Protein AF-A0A847AUN5-F1 (afdb_monomer_lite)

Structure (mmCIF, N/CA/C/O backbone):
data_AF-A0A847AUN5-F1
#
_entry.id   AF-A0A847AUN5-F1
#
loop_
_atom_site.group_PDB
_atom_site.id
_atom_site.type_symbol
_atom_site.label_atom_id
_atom_site.label_alt_id
_atom_site.label_comp_id
_atom_site.label_asym_id
_atom_site.label_entity_id
_atom_site.label_seq_id
_atom_site.pdbx_PDB_ins_code
_atom_site.Cartn_x
_atom_site.Cartn_y
_atom_site.Cartn_z
_atom_site.occupancy
_atom_site.B_iso_or_equiv
_atom_site.auth_seq_id
_atom_site.auth_comp_id
_atom_site.auth_asym_id
_atom_site.auth_atom_id
_atom_site.pdbx_PDB_model_num
ATOM 1 N N . MET A 1 1 ? -5.078 -1.880 13.234 1.00 81.75 1 MET A N 1
ATOM 2 C CA . MET A 1 1 ? -4.996 -0.751 12.286 1.00 81.75 1 MET A CA 1
ATOM 3 C C . MET A 1 1 ? -3.567 -0.586 11.797 1.00 81.75 1 MET A C 1
ATOM 5 O O . MET A 1 1 ? -2.657 -0.576 12.620 1.00 81.75 1 MET A O 1
ATOM 9 N N . LEU A 1 2 ? -3.379 -0.483 10.482 1.00 87.06 2 LEU A N 1
ATOM 10 C CA . LEU A 1 2 ? -2.100 -0.130 9.867 1.00 87.06 2 LEU A CA 1
ATOM 11 C C . LEU A 1 2 ? -2.023 1.395 9.727 1.00 87.06 2 LEU A C 1
ATOM 13 O O . LEU A 1 2 ? -2.976 2.026 9.284 1.00 87.06 2 LEU A O 1
ATOM 17 N N . LEU A 1 3 ? -0.901 1.987 10.142 1.00 91.81 3 LEU A N 1
ATOM 18 C CA . LEU A 1 3 ? -0.677 3.435 10.010 1.00 91.81 3 LEU A CA 1
ATOM 19 C C . LEU A 1 3 ? -0.089 3.785 8.645 1.00 91.81 3 LEU A C 1
ATOM 21 O O . LEU A 1 3 ? -0.390 4.827 8.077 1.00 91.81 3 LEU A O 1
ATOM 25 N N . PHE A 1 4 ? 0.770 2.912 8.131 1.00 95.00 4 PHE A N 1
ATOM 26 C CA . PHE A 1 4 ? 1.348 3.015 6.804 1.00 95.00 4 PHE A CA 1
ATOM 27 C C . PHE A 1 4 ? 1.743 1.621 6.308 1.00 95.00 4 PHE A C 1
ATOM 29 O O . PHE A 1 4 ? 1.941 0.703 7.110 1.00 95.00 4 PHE A O 1
ATOM 36 N N . ARG A 1 5 ? 1.910 1.480 4.996 1.00 94.00 5 ARG A N 1
ATOM 37 C CA . ARG A 1 5 ? 2.497 0.304 4.344 1.00 94.00 5 ARG A CA 1
ATOM 38 C C . ARG A 1 5 ? 3.406 0.716 3.194 1.00 94.00 5 ARG A C 1
ATOM 40 O O . ARG A 1 5 ? 3.410 1.875 2.780 1.00 94.00 5 ARG A O 1
ATOM 47 N N . MET A 1 6 ? 4.161 -0.237 2.658 1.00 94.94 6 MET A N 1
ATOM 48 C CA . MET A 1 6 ? 4.833 -0.013 1.380 1.00 94.94 6 MET A CA 1
ATOM 49 C C . MET A 1 6 ? 3.805 0.011 0.241 1.00 94.94 6 MET A C 1
ATOM 51 O O . MET A 1 6 ? 2.761 -0.641 0.290 1.00 94.94 6 MET A O 1
ATOM 55 N N . GLY A 1 7 ? 4.097 0.795 -0.786 1.00 93.62 7 GLY A N 1
ATOM 56 C CA . GLY A 1 7 ? 3.430 0.731 -2.077 1.00 93.62 7 GLY A CA 1
ATOM 57 C C . GLY A 1 7 ? 4.204 -0.127 -3.076 1.00 93.62 7 GLY A C 1
ATOM 58 O O . GLY A 1 7 ? 5.156 -0.815 -2.683 1.00 93.62 7 GLY A O 1
ATOM 59 N N . PRO A 1 8 ? 3.814 -0.068 -4.360 1.00 94.06 8 PRO A N 1
ATOM 60 C CA . PRO A 1 8 ? 4.526 -0.771 -5.411 1.00 94.06 8 PRO A CA 1
ATOM 61 C C . PRO A 1 8 ? 5.980 -0.332 -5.534 1.00 94.06 8 PRO A C 1
ATOM 63 O O . PRO A 1 8 ? 6.382 0.762 -5.125 1.00 94.06 8 PRO A O 1
ATOM 66 N N . ARG A 1 9 ? 6.773 -1.207 -6.147 1.00 95.38 9 ARG A N 1
ATOM 67 C CA . ARG A 1 9 ? 8.111 -0.866 -6.634 1.00 95.38 9 ARG A CA 1
ATOM 68 C C . ARG A 1 9 ? 8.040 -0.400 -8.081 1.00 95.38 9 ARG A C 1
ATOM 70 O O . ARG A 1 9 ? 7.186 -0.852 -8.837 1.00 95.38 9 ARG A O 1
ATOM 77 N N . TYR A 1 10 ? 8.974 0.459 -8.462 1.00 97.06 10 TYR A N 1
ATOM 78 C CA . TYR A 1 10 ? 9.095 0.965 -9.823 1.00 97.06 10 TYR A CA 1
ATOM 79 C C . TYR A 1 10 ? 10.413 0.481 -10.424 1.00 97.06 10 TYR A C 1
ATOM 81 O O . TYR A 1 10 ? 11.480 0.716 -9.851 1.00 97.06 10 TYR A O 1
ATOM 89 N N . LEU A 1 11 ? 10.337 -0.208 -11.562 1.00 97.38 11 LEU A N 1
ATOM 90 C CA . LEU A 1 11 ? 11.497 -0.624 -12.349 1.00 97.38 11 LEU A CA 1
ATOM 91 C C . LEU A 1 11 ? 11.410 -0.018 -13.744 1.00 97.38 11 LEU A C 1
ATOM 93 O O . LEU A 1 11 ? 10.401 -0.180 -14.421 1.00 97.38 11 LEU A O 1
ATOM 97 N N . PHE A 1 12 ? 12.479 0.631 -14.187 1.00 97.06 12 PHE A N 1
ATOM 98 C CA . PHE A 1 12 ? 12.577 1.268 -15.493 1.00 97.06 12 PHE A CA 1
ATOM 99 C C . PHE A 1 12 ? 13.536 0.472 -16.371 1.00 97.06 12 PHE A C 1
ATOM 101 O O . PHE A 1 12 ? 14.746 0.482 -16.161 1.00 97.06 12 PHE A O 1
ATOM 108 N N . PHE A 1 13 ? 12.978 -0.235 -17.343 1.00 96.75 13 PHE A N 1
ATOM 109 C CA . PHE A 1 13 ? 13.678 -1.070 -18.304 1.00 96.75 13 PHE A CA 1
ATOM 110 C C . PHE A 1 13 ? 14.054 -0.234 -19.521 1.00 96.75 13 PHE A C 1
ATOM 112 O O . PHE A 1 13 ? 13.184 0.222 -20.261 1.00 96.75 13 PHE A O 1
ATOM 119 N N . ARG A 1 14 ? 15.355 -0.051 -19.739 1.00 95.62 14 ARG A N 1
ATOM 120 C CA . ARG A 1 14 ? 15.908 0.638 -20.906 1.00 95.62 14 ARG A CA 1
ATOM 121 C C . ARG A 1 14 ? 16.304 -0.407 -21.934 1.00 95.62 14 ARG A C 1
ATOM 123 O O . ARG A 1 14 ? 17.199 -1.217 -21.678 1.00 95.62 14 ARG A O 1
ATOM 130 N N . THR A 1 15 ? 15.627 -0.407 -23.074 1.00 95.31 15 THR A N 1
ATOM 131 C CA . THR A 1 15 ? 15.822 -1.422 -24.113 1.00 95.31 15 THR A CA 1
ATOM 132 C C . THR A 1 15 ? 15.530 -0.869 -25.505 1.00 95.31 15 THR A C 1
ATOM 134 O O . THR A 1 15 ? 14.667 -0.011 -25.685 1.00 95.31 15 THR A O 1
ATOM 137 N N . GLU A 1 16 ? 16.235 -1.384 -26.509 1.00 94.69 16 GLU A N 1
ATOM 138 C CA . GLU A 1 16 ? 15.863 -1.214 -27.919 1.00 94.69 16 GLU A CA 1
ATOM 139 C C . GLU A 1 16 ? 14.755 -2.203 -28.343 1.00 94.69 16 GLU A C 1
ATOM 141 O O . GLU A 1 16 ? 13.985 -1.923 -29.261 1.00 94.69 16 GLU A O 1
ATOM 146 N N . ASN A 1 17 ? 14.606 -3.318 -27.620 1.00 95.06 17 ASN A N 1
ATOM 147 C CA . ASN A 1 17 ? 13.695 -4.429 -27.909 1.00 95.06 17 ASN A CA 1
ATOM 148 C C . ASN A 1 17 ? 12.453 -4.386 -27.000 1.00 95.06 17 ASN A C 1
ATOM 150 O O . ASN A 1 17 ? 12.207 -5.277 -26.181 1.00 95.06 17 ASN A O 1
ATOM 154 N N . ILE A 1 18 ? 11.660 -3.322 -27.139 1.00 94.69 18 ILE A N 1
ATOM 155 C CA . ILE A 1 18 ? 10.512 -3.019 -26.262 1.00 94.69 18 ILE A CA 1
ATOM 156 C C . ILE A 1 18 ? 9.471 -4.143 -26.260 1.00 94.69 18 ILE A C 1
ATOM 158 O O . ILE A 1 18 ? 9.013 -4.561 -25.197 1.00 94.69 18 ILE A O 1
ATOM 162 N N . ASP A 1 19 ? 9.108 -4.652 -27.438 1.00 95.06 19 ASP A N 1
ATOM 163 C CA . ASP A 1 19 ? 8.091 -5.699 -27.563 1.00 95.06 19 ASP A CA 1
ATOM 164 C C . ASP A 1 19 ? 8.564 -7.042 -27.009 1.00 95.06 19 ASP A C 1
ATOM 166 O O . ASP A 1 19 ? 7.794 -7.734 -26.345 1.00 95.06 19 ASP A O 1
ATOM 170 N N . GLU A 1 20 ? 9.833 -7.390 -27.225 1.00 94.88 20 GLU A N 1
ATOM 171 C CA . GLU A 1 20 ? 10.422 -8.622 -26.698 1.00 94.88 20 GLU A CA 1
ATOM 172 C C . GLU A 1 20 ? 10.501 -8.586 -25.169 1.00 94.88 20 GLU A C 1
ATOM 174 O O . GLU A 1 20 ? 10.097 -9.542 -24.506 1.00 94.88 20 GLU A O 1
ATOM 179 N N . THR A 1 21 ? 10.927 -7.449 -24.612 1.00 95.75 21 THR A N 1
ATOM 180 C CA . THR A 1 21 ? 10.962 -7.227 -23.162 1.00 95.75 21 THR A CA 1
ATOM 181 C C . THR A 1 21 ? 9.558 -7.308 -22.563 1.00 95.75 21 THR A C 1
ATOM 183 O O . THR A 1 21 ? 9.356 -8.020 -21.581 1.00 95.75 21 THR A O 1
ATOM 186 N N . SER A 1 22 ? 8.566 -6.644 -23.168 1.00 96.19 22 SER A N 1
ATOM 187 C CA . SER A 1 22 ? 7.167 -6.700 -22.710 1.00 96.19 22 SER A CA 1
ATOM 188 C C . SER A 1 22 ? 6.639 -8.131 -22.721 1.00 96.19 22 SER A C 1
ATOM 190 O O . SER A 1 22 ? 6.124 -8.612 -21.716 1.00 96.19 22 SER A O 1
ATOM 192 N N . ASN A 1 23 ? 6.856 -8.850 -23.825 1.00 96.06 23 ASN A N 1
ATOM 193 C CA . ASN A 1 23 ? 6.415 -10.231 -23.977 1.00 96.06 23 ASN A CA 1
ATOM 194 C C . ASN A 1 23 ? 7.093 -11.172 -22.968 1.00 96.06 23 ASN A C 1
ATOM 196 O O . ASN A 1 23 ? 6.456 -12.094 -22.462 1.00 96.06 23 ASN A O 1
ATOM 200 N N . PHE A 1 24 ? 8.367 -10.945 -22.632 1.00 96.25 24 PHE A N 1
ATOM 201 C CA . PHE A 1 24 ? 9.033 -11.684 -21.560 1.00 96.25 24 PHE A CA 1
ATOM 202 C C . PHE A 1 24 ? 8.343 -11.447 -20.209 1.00 96.25 24 PHE A C 1
ATOM 204 O O . PHE A 1 24 ? 8.002 -12.415 -19.528 1.00 96.25 24 PHE A O 1
ATOM 211 N N . LEU A 1 25 ? 8.102 -10.186 -19.837 1.00 96.94 25 LEU A N 1
ATOM 212 C CA . LEU A 1 25 ? 7.445 -9.843 -18.572 1.00 96.94 25 LEU A CA 1
ATOM 213 C C . LEU A 1 25 ? 6.021 -10.424 -18.494 1.00 96.94 25 LEU A C 1
ATOM 215 O O . LEU A 1 25 ? 5.638 -10.983 -17.470 1.00 96.94 25 LEU A O 1
ATOM 219 N N . GLU A 1 26 ? 5.260 -10.372 -19.584 1.00 96.88 26 GLU A N 1
ATOM 220 C CA . GLU A 1 26 ? 3.896 -10.907 -19.656 1.00 96.88 26 GLU A CA 1
ATOM 221 C C . GLU A 1 26 ? 3.875 -12.443 -19.595 1.00 96.88 26 GLU A C 1
ATOM 223 O O . GLU A 1 26 ? 3.242 -13.036 -18.723 1.00 96.88 26 GLU A O 1
ATOM 228 N N . VAL A 1 27 ? 4.608 -13.119 -20.486 1.00 95.94 27 VAL A N 1
ATOM 229 C CA . VAL A 1 27 ? 4.500 -14.578 -20.659 1.00 95.94 27 VAL A CA 1
ATOM 230 C C . VAL A 1 27 ? 5.278 -15.354 -19.599 1.00 95.94 27 VAL A C 1
ATOM 232 O O . VAL A 1 27 ? 4.833 -16.419 -19.169 1.00 95.94 27 VAL A O 1
ATOM 235 N N . LYS A 1 28 ? 6.459 -14.874 -19.189 1.00 94.75 28 LYS A N 1
ATOM 236 C CA . LYS A 1 28 ? 7.314 -15.597 -18.230 1.00 94.75 28 LYS A CA 1
ATOM 237 C C . LYS A 1 28 ? 7.030 -15.231 -16.786 1.00 94.75 28 LYS A C 1
ATOM 239 O O . LYS A 1 28 ? 7.185 -16.098 -15.931 1.00 94.75 28 LYS A O 1
ATOM 244 N N . LEU A 1 29 ? 6.642 -13.984 -16.523 1.00 95.31 29 LEU A N 1
ATOM 245 C CA . LEU A 1 29 ? 6.408 -13.487 -15.164 1.00 95.31 29 LEU A CA 1
ATOM 246 C C . LEU A 1 29 ? 4.924 -13.241 -14.865 1.00 95.31 29 LEU A C 1
ATOM 248 O O . LEU A 1 29 ? 4.600 -12.774 -13.780 1.00 95.31 29 LEU A O 1
ATOM 252 N N . GLY A 1 30 ? 4.021 -13.567 -15.798 1.00 96.12 30 GLY A N 1
ATOM 253 C CA . GLY A 1 30 ? 2.581 -13.391 -15.604 1.00 96.12 30 GLY A CA 1
ATOM 254 C C . GLY A 1 30 ? 2.168 -11.923 -15.489 1.00 96.12 30 GLY A C 1
ATOM 255 O O . GLY A 1 30 ? 1.210 -11.619 -14.781 1.00 96.12 30 GLY A O 1
ATOM 256 N N . GLY A 1 31 ? 2.922 -11.020 -16.120 1.00 97.38 31 GLY A N 1
ATOM 257 C CA . GLY A 1 31 ? 2.635 -9.593 -16.120 1.00 97.38 31 GLY A CA 1
ATOM 258 C C . GLY A 1 31 ? 1.396 -9.223 -16.940 1.00 97.38 31 GLY A C 1
ATOM 259 O O . GLY A 1 31 ? 1.028 -9.909 -17.892 1.00 97.38 31 GLY A O 1
ATOM 260 N N . GLU A 1 32 ? 0.778 -8.102 -16.583 1.00 97.88 32 GLU A N 1
ATOM 261 C CA . GLU A 1 32 ? -0.366 -7.500 -17.274 1.00 97.88 32 GLU A CA 1
ATOM 262 C C . GLU A 1 32 ? 0.057 -6.149 -17.865 1.00 97.88 32 GLU A C 1
ATOM 264 O O . GLU A 1 32 ? 0.466 -5.252 -17.123 1.00 97.88 32 GLU A O 1
ATOM 269 N N . THR A 1 33 ? -0.024 -5.981 -19.190 1.00 97.88 33 THR A N 1
ATOM 270 C CA . THR A 1 33 ? 0.162 -4.665 -19.824 1.00 97.88 33 THR A CA 1
ATOM 271 C C . THR A 1 33 ? -0.980 -3.745 -19.414 1.00 97.88 33 THR A C 1
ATOM 273 O O . THR A 1 33 ? -2.147 -4.091 -19.596 1.00 97.88 33 THR A O 1
ATOM 276 N N . ILE A 1 34 ? -0.660 -2.568 -18.885 1.00 97.25 34 ILE A N 1
ATOM 277 C CA . ILE A 1 34 ? -1.656 -1.705 -18.249 1.00 97.25 34 ILE A CA 1
ATOM 278 C C . ILE A 1 34 ? -1.286 -0.226 -18.379 1.00 97.25 34 ILE A C 1
ATOM 280 O O . ILE A 1 34 ? -0.125 0.111 -18.607 1.00 97.25 34 ILE A O 1
ATOM 284 N N . ASP A 1 35 ? -2.266 0.668 -18.236 1.00 96.06 35 ASP A N 1
ATOM 285 C CA . ASP A 1 35 ? -1.992 2.095 -18.046 1.00 96.06 35 ASP A CA 1
ATOM 286 C C . ASP A 1 35 ? -1.386 2.360 -16.659 1.00 96.06 35 ASP A C 1
ATOM 288 O O . ASP A 1 35 ? -1.626 1.617 -15.706 1.00 96.06 35 ASP A O 1
ATOM 292 N N . PHE A 1 36 ? -0.625 3.448 -16.521 1.00 94.50 36 PHE A N 1
ATOM 293 C CA . PHE A 1 36 ? -0.019 3.814 -15.245 1.00 94.50 36 PHE A CA 1
ATOM 294 C C . PHE A 1 36 ? -1.046 3.955 -14.115 1.00 94.50 36 PHE A C 1
ATOM 296 O O . PHE A 1 36 ? -0.835 3.396 -13.039 1.00 94.50 36 PHE A O 1
ATOM 303 N N . MET A 1 37 ? -2.147 4.682 -14.336 1.00 92.69 37 MET A N 1
ATOM 304 C CA . MET A 1 37 ? -3.112 4.973 -13.272 1.00 92.69 37 MET A CA 1
ATOM 305 C C . MET A 1 37 ? -3.875 3.717 -12.853 1.00 92.69 37 MET A C 1
ATOM 307 O O . MET A 1 37 ? -4.042 3.464 -11.660 1.00 92.69 37 MET A O 1
ATOM 311 N N . GLU A 1 38 ? -4.276 2.895 -13.823 1.00 93.44 38 GLU A N 1
ATOM 312 C CA . GLU A 1 38 ? -4.946 1.620 -13.557 1.00 93.44 38 GLU A CA 1
ATOM 313 C C . GLU A 1 38 ? -3.998 0.620 -12.868 1.00 93.44 38 GLU A C 1
ATOM 315 O O . GLU A 1 38 ? -4.376 -0.054 -11.908 1.00 93.44 38 GLU A O 1
ATOM 320 N N . GLY A 1 39 ? -2.736 0.565 -13.304 1.00 93.81 39 GLY A N 1
ATOM 321 C CA . GLY A 1 39 ? -1.703 -0.268 -12.699 1.00 93.81 39 GLY A CA 1
ATOM 322 C C . GLY A 1 39 ? -1.382 0.147 -11.267 1.00 93.81 39 GLY A C 1
ATOM 323 O O . GLY A 1 39 ? -1.278 -0.710 -10.393 1.00 93.81 39 GLY A O 1
ATOM 324 N N . PHE A 1 40 ? -1.275 1.451 -11.006 1.00 92.75 40 PHE A N 1
ATOM 325 C CA . PHE A 1 40 ? -1.054 2.001 -9.669 1.00 92.75 40 PHE A CA 1
ATOM 326 C C . PHE A 1 40 ? -2.198 1.654 -8.707 1.00 92.75 40 PHE A C 1
ATOM 328 O O . PHE A 1 40 ? -1.943 1.274 -7.566 1.00 92.75 40 PHE A O 1
ATOM 335 N N . GLU A 1 41 ? -3.443 1.716 -9.178 1.00 92.06 41 GLU A N 1
ATOM 336 C CA . GLU A 1 41 ? -4.628 1.366 -8.394 1.00 92.06 41 GLU A CA 1
ATOM 337 C C . GLU A 1 41 ? -4.692 -0.129 -8.049 1.00 92.06 41 GLU A C 1
ATOM 339 O O . GLU A 1 41 ? -4.974 -0.496 -6.906 1.00 92.06 41 GLU A O 1
ATOM 344 N N . LYS A 1 42 ? -4.373 -1.013 -9.002 1.00 92.00 42 LYS A N 1
ATOM 345 C CA . LYS A 1 42 ? -4.324 -2.467 -8.759 1.00 92.00 42 LYS A CA 1
ATOM 346 C C . LYS A 1 42 ? -3.137 -2.888 -7.887 1.00 92.00 42 LYS A C 1
ATOM 348 O O . LYS A 1 42 ? -3.193 -3.934 -7.237 1.00 92.00 42 LYS A O 1
ATOM 353 N N . ALA A 1 43 ? -2.054 -2.115 -7.887 1.00 92.56 43 ALA A N 1
ATOM 354 C CA . ALA A 1 43 ? -0.802 -2.523 -7.279 1.00 92.56 43 ALA A CA 1
ATOM 355 C C . ALA A 1 43 ? -0.828 -2.541 -5.740 1.00 92.56 43 ALA A C 1
ATOM 357 O O . ALA A 1 43 ? -1.415 -1.701 -5.052 1.00 92.56 43 ALA A O 1
ATOM 358 N N . SER A 1 44 ? -0.105 -3.507 -5.179 1.00 91.19 44 SER A N 1
ATOM 359 C CA . SER A 1 44 ? 0.072 -3.684 -3.738 1.00 91.19 44 SER A CA 1
ATOM 360 C C . SER A 1 44 ? 1.538 -3.508 -3.327 1.00 91.19 44 SER A C 1
ATOM 362 O O . SER A 1 44 ? 2.403 -3.205 -4.146 1.00 91.19 44 SER A O 1
ATOM 364 N N . GLU A 1 45 ? 1.842 -3.726 -2.047 1.00 91.19 45 GLU A N 1
ATOM 365 C CA . GLU A 1 45 ? 3.228 -3.781 -1.554 1.00 91.19 45 GLU A CA 1
ATOM 366 C C . GLU A 1 45 ? 4.056 -4.928 -2.158 1.00 91.19 45 GLU A C 1
ATOM 368 O O . GLU A 1 45 ? 5.287 -4.878 -2.146 1.00 91.19 45 GLU A O 1
ATOM 373 N N . ASN A 1 46 ? 3.375 -5.939 -2.705 1.00 93.00 46 ASN A N 1
ATOM 374 C CA . ASN A 1 46 ? 3.973 -7.109 -3.345 1.00 93.00 46 ASN A CA 1
ATOM 375 C C . ASN A 1 46 ? 3.944 -7.015 -4.876 1.00 93.00 46 ASN A C 1
ATOM 377 O O . ASN A 1 46 ? 4.144 -8.018 -5.549 1.00 93.00 46 ASN A O 1
ATOM 381 N N . SER A 1 47 ? 3.679 -5.829 -5.424 1.00 95.56 47 SER A N 1
ATOM 382 C CA . SER A 1 47 ? 3.619 -5.600 -6.865 1.00 95.56 47 SER A CA 1
ATOM 383 C C . SER A 1 47 ? 4.754 -4.683 -7.324 1.00 95.56 47 SER A C 1
ATOM 385 O O . SER A 1 47 ? 5.236 -3.817 -6.584 1.00 95.56 47 SER A O 1
ATOM 387 N N . THR A 1 48 ? 5.153 -4.840 -8.580 1.00 97.56 48 THR A N 1
ATOM 388 C CA . THR A 1 48 ? 6.131 -3.985 -9.249 1.00 97.56 48 THR A CA 1
ATOM 389 C C . THR A 1 48 ? 5.548 -3.493 -10.567 1.00 97.56 48 THR A C 1
ATOM 391 O O . THR A 1 48 ? 5.051 -4.286 -11.365 1.00 97.56 48 THR A O 1
ATOM 394 N N . LEU A 1 49 ? 5.619 -2.185 -10.798 1.00 97.81 49 LEU A N 1
ATOM 395 C CA . LEU A 1 49 ? 5.322 -1.576 -12.089 1.00 97.81 49 LEU A CA 1
ATOM 396 C C . LEU A 1 49 ? 6.620 -1.470 -12.889 1.00 97.81 49 LEU A C 1
ATOM 398 O O . LEU A 1 49 ? 7.592 -0.843 -12.456 1.00 97.81 49 LEU A O 1
ATOM 402 N N . CYS A 1 50 ? 6.636 -2.131 -14.040 1.00 98.06 50 CYS A N 1
ATOM 403 C CA . CYS A 1 50 ? 7.762 -2.182 -14.956 1.00 98.06 50 CYS A CA 1
ATOM 404 C C . CYS A 1 50 ? 7.506 -1.233 -16.128 1.00 98.06 50 CYS A C 1
ATOM 406 O O . CYS A 1 50 ? 6.658 -1.501 -16.976 1.00 98.06 50 CYS A O 1
ATOM 408 N N . PHE A 1 51 ? 8.244 -0.131 -16.177 1.00 97.75 51 PHE A N 1
ATOM 409 C CA . PHE A 1 51 ? 8.188 0.872 -17.234 1.00 97.75 51 PHE A CA 1
ATOM 410 C C . PHE A 1 51 ? 9.219 0.519 -18.297 1.00 97.75 51 PHE A C 1
ATOM 412 O O . PHE A 1 51 ? 10.415 0.515 -18.017 1.00 97.75 51 PHE A O 1
ATOM 419 N N . ILE A 1 52 ? 8.775 0.218 -19.511 1.00 97.12 52 ILE A N 1
ATOM 420 C CA . ILE A 1 52 ? 9.656 -0.106 -20.632 1.00 97.12 52 ILE A CA 1
ATOM 421 C C . ILE A 1 52 ? 9.822 1.147 -21.481 1.00 97.12 52 ILE A C 1
ATOM 423 O O . ILE A 1 52 ? 8.852 1.670 -22.036 1.00 97.12 52 ILE A O 1
ATOM 427 N N . THR A 1 53 ? 11.053 1.630 -21.587 1.00 95.25 53 THR A N 1
ATOM 428 C CA . THR A 1 53 ? 11.408 2.843 -22.328 1.00 95.25 53 THR A CA 1
ATOM 429 C C . THR A 1 53 ? 12.513 2.541 -23.335 1.00 95.25 53 THR A C 1
ATOM 431 O O . THR A 1 53 ? 13.125 1.472 -23.304 1.00 95.25 53 THR A O 1
ATOM 434 N N . ASP A 1 54 ? 12.838 3.516 -24.187 1.00 92.00 54 ASP A N 1
ATOM 435 C CA . ASP A 1 54 ? 14.087 3.435 -24.947 1.00 92.00 54 ASP A CA 1
ATOM 436 C C . ASP A 1 54 ? 15.324 3.778 -24.100 1.00 92.00 54 ASP A C 1
ATOM 438 O O . ASP A 1 54 ? 15.240 4.021 -22.892 1.00 92.00 54 ASP A O 1
ATOM 442 N N . THR A 1 55 ? 16.488 3.725 -24.741 1.00 90.44 55 THR A N 1
ATOM 443 C CA . THR A 1 55 ? 17.813 3.778 -24.122 1.00 90.44 55 THR A CA 1
ATOM 444 C C . THR A 1 55 ? 18.345 5.187 -23.869 1.00 90.44 55 THR A C 1
ATOM 446 O O . THR A 1 55 ? 19.363 5.321 -23.194 1.00 90.44 55 THR A O 1
ATOM 449 N N . HIS A 1 56 ? 17.684 6.236 -24.369 1.00 84.62 56 HIS A N 1
ATOM 450 C CA . HIS A 1 56 ? 18.230 7.601 -24.361 1.00 84.62 56 HIS A CA 1
ATOM 451 C C . HIS A 1 56 ? 17.893 8.393 -23.091 1.00 84.62 56 HIS A C 1
ATOM 453 O O . HIS A 1 56 ? 18.329 9.534 -22.940 1.00 84.62 56 HIS A O 1
ATOM 459 N N . HIS A 1 57 ? 17.104 7.813 -22.187 1.00 82.44 57 HIS A N 1
ATOM 460 C CA . HIS A 1 57 ? 16.624 8.488 -20.989 1.00 82.44 57 HIS A CA 1
ATOM 461 C C . HIS A 1 57 ? 17.518 8.202 -19.779 1.00 82.44 57 HIS A C 1
ATOM 463 O O . HIS A 1 57 ? 17.627 7.065 -19.311 1.00 82.44 57 HIS A O 1
ATOM 469 N N . ASP A 1 58 ? 18.097 9.261 -19.214 1.00 76.94 58 ASP A N 1
ATOM 470 C CA . ASP A 1 58 ? 18.858 9.169 -17.965 1.00 76.94 58 ASP A CA 1
ATOM 471 C C . ASP A 1 58 ? 17.952 9.141 -16.727 1.00 76.94 58 ASP A C 1
ATOM 473 O O . ASP A 1 58 ? 18.276 8.466 -15.756 1.00 76.94 58 ASP A O 1
ATOM 477 N N . LYS A 1 59 ? 16.800 9.827 -16.770 1.00 84.75 59 LYS A N 1
ATOM 478 C CA . LYS A 1 59 ? 15.858 9.932 -15.643 1.00 84.75 59 LYS A CA 1
ATOM 479 C C . LYS A 1 59 ? 14.705 8.938 -15.709 1.00 84.75 59 LYS A C 1
ATOM 481 O O . LYS A 1 59 ? 14.206 8.609 -16.786 1.00 84.75 59 LYS A O 1
ATOM 486 N N . THR A 1 60 ? 14.240 8.502 -14.545 1.00 86.06 60 THR A N 1
ATOM 487 C CA . THR A 1 60 ? 13.165 7.518 -14.332 1.00 86.06 60 THR A CA 1
ATOM 488 C C . THR A 1 60 ? 11.763 8.149 -14.386 1.00 86.06 60 THR A C 1
ATOM 490 O O . THR A 1 60 ? 11.016 8.175 -13.416 1.00 86.06 60 THR A O 1
ATOM 493 N N . ARG A 1 61 ? 11.380 8.685 -15.553 1.00 90.69 61 ARG A N 1
ATOM 494 C CA . ARG A 1 61 ? 10.067 9.325 -15.761 1.00 90.69 61 ARG A CA 1
ATOM 495 C C . ARG A 1 61 ? 9.013 8.354 -16.277 1.00 90.69 61 ARG A C 1
ATOM 497 O O . ARG A 1 61 ? 9.294 7.526 -17.142 1.00 90.69 61 ARG A O 1
ATOM 504 N N . VAL A 1 62 ? 7.788 8.495 -15.774 1.00 92.00 62 VAL A N 1
ATOM 505 C CA . VAL A 1 62 ? 6.637 7.670 -16.177 1.00 92.00 62 VAL A CA 1
ATOM 506 C C . VAL A 1 62 ? 6.232 7.969 -17.620 1.00 92.00 62 VAL A C 1
ATOM 508 O O . VAL A 1 62 ? 5.886 7.060 -18.366 1.00 92.00 62 VAL A O 1
ATOM 511 N N . GLU A 1 63 ? 6.318 9.232 -18.031 1.00 92.38 63 GLU A N 1
ATOM 512 C CA . GLU A 1 63 ? 5.884 9.717 -19.343 1.00 92.38 63 GLU A CA 1
ATOM 513 C C . GLU A 1 63 ? 6.752 9.201 -20.498 1.00 92.38 63 GLU A C 1
ATOM 515 O O . GLU A 1 63 ? 6.308 9.182 -21.644 1.00 92.38 63 GLU A O 1
ATOM 520 N N . ASP A 1 64 ? 7.970 8.751 -20.193 1.00 92.25 64 ASP A N 1
ATOM 521 C CA . ASP A 1 64 ? 8.905 8.181 -21.166 1.00 92.25 64 ASP A CA 1
ATOM 522 C C . ASP A 1 64 ? 8.606 6.689 -21.451 1.00 92.25 64 ASP A C 1
ATOM 524 O O . ASP A 1 64 ? 9.229 6.065 -22.319 1.00 92.25 64 ASP A O 1
ATOM 528 N N . ALA A 1 65 ? 7.662 6.084 -20.719 1.00 94.56 65 ALA A N 1
ATOM 529 C CA . ALA A 1 65 ? 7.287 4.687 -20.886 1.00 94.56 65 ALA A CA 1
ATOM 530 C C . ALA A 1 65 ? 6.494 4.459 -22.174 1.00 94.56 65 ALA A C 1
ATOM 532 O O . ALA A 1 65 ? 5.423 5.022 -22.385 1.00 94.56 65 ALA A O 1
ATOM 533 N N . LYS A 1 66 ? 6.997 3.557 -23.024 1.00 96.12 66 LYS A N 1
ATOM 534 C CA . LYS A 1 66 ? 6.276 3.100 -24.223 1.00 96.12 66 LYS A CA 1
ATOM 535 C C . LYS A 1 66 ? 5.302 1.975 -23.894 1.00 96.12 66 LYS A C 1
ATOM 537 O O . LYS A 1 66 ? 4.285 1.834 -24.567 1.00 96.12 66 LYS A O 1
ATOM 542 N N . LYS A 1 67 ? 5.617 1.178 -22.869 1.00 97.12 67 LYS A N 1
ATOM 543 C CA . LYS A 1 67 ? 4.744 0.153 -22.287 1.00 97.12 67 LYS A CA 1
ATOM 544 C C . LYS A 1 67 ? 4.949 0.096 -20.780 1.00 97.12 67 LYS A C 1
ATOM 546 O O . LYS A 1 67 ? 6.066 0.290 -20.302 1.00 97.12 67 LYS A O 1
ATOM 551 N N . ILE A 1 68 ? 3.881 -0.198 -20.050 1.00 98.12 68 ILE A N 1
ATOM 552 C CA . ILE A 1 68 ? 3.924 -0.442 -18.610 1.00 98.12 68 ILE A CA 1
ATOM 553 C C . ILE A 1 68 ? 3.333 -1.824 -18.368 1.00 98.12 68 ILE A C 1
ATOM 555 O O . ILE A 1 68 ? 2.267 -2.151 -18.888 1.00 98.12 68 ILE A O 1
ATOM 559 N N . VAL A 1 69 ? 4.052 -2.641 -17.604 1.00 98.31 69 VAL A N 1
ATOM 560 C CA . VAL A 1 69 ? 3.623 -3.987 -17.224 1.00 98.31 69 VAL A CA 1
ATOM 561 C C . VAL A 1 69 ? 3.542 -4.055 -15.706 1.00 98.31 69 VAL A C 1
ATOM 563 O O . VAL A 1 69 ? 4.526 -3.790 -15.012 1.00 98.31 69 VAL A O 1
ATOM 566 N N . LEU A 1 70 ? 2.370 -4.399 -15.181 1.00 98.06 70 LEU A N 1
ATOM 567 C CA . LEU A 1 70 ? 2.177 -4.704 -13.770 1.00 98.06 70 LEU A CA 1
ATOM 568 C C . LEU A 1 70 ? 2.517 -6.171 -13.528 1.00 98.06 70 LEU A C 1
ATOM 570 O O . LEU A 1 70 ? 1.966 -7.056 -14.176 1.00 98.06 70 LEU A O 1
ATOM 574 N N . ILE A 1 71 ? 3.390 -6.429 -12.559 1.00 98.00 71 ILE A N 1
ATOM 575 C CA . ILE A 1 71 ? 3.740 -7.783 -12.129 1.00 98.00 71 ILE A CA 1
ATOM 576 C C . ILE A 1 71 ? 3.447 -7.893 -10.637 1.00 98.00 71 ILE A C 1
ATOM 578 O O . ILE A 1 71 ? 3.905 -7.069 -9.844 1.00 98.00 71 ILE A O 1
ATOM 582 N N . ASN A 1 72 ? 2.697 -8.920 -10.238 1.00 95.94 72 ASN A N 1
ATOM 583 C CA . ASN A 1 72 ? 2.366 -9.192 -8.835 1.00 95.94 72 ASN A CA 1
ATOM 584 C C . ASN A 1 72 ? 3.490 -9.952 -8.115 1.00 95.94 72 ASN A C 1
ATOM 586 O O . ASN A 1 72 ? 3.245 -10.948 -7.441 1.00 95.94 72 ASN A O 1
ATOM 590 N N . ASP A 1 73 ? 4.716 -9.455 -8.281 1.00 96.12 73 ASP A N 1
ATOM 591 C CA . ASP A 1 73 ? 5.913 -9.906 -7.587 1.00 96.12 73 ASP A CA 1
ATOM 592 C C . ASP A 1 73 ? 6.806 -8.718 -7.214 1.00 96.12 73 ASP A C 1
ATOM 594 O O . ASP A 1 73 ? 6.760 -7.631 -7.804 1.00 96.12 73 ASP A O 1
ATOM 598 N N . VAL A 1 74 ? 7.674 -8.940 -6.229 1.00 94.12 74 VAL A N 1
ATOM 599 C CA . VAL A 1 74 ? 8.666 -7.952 -5.799 1.00 94.12 74 VAL A CA 1
ATOM 600 C C . VAL A 1 74 ? 9.809 -7.824 -6.811 1.00 94.12 74 VAL A C 1
ATOM 602 O O . VAL A 1 74 ? 10.230 -8.796 -7.439 1.00 94.12 74 VAL A O 1
ATOM 605 N N . ALA A 1 75 ? 10.389 -6.625 -6.905 1.00 95.31 75 ALA A N 1
ATOM 606 C CA . ALA A 1 75 ? 11.455 -6.302 -7.857 1.00 95.31 75 ALA A CA 1
ATOM 607 C C . ALA A 1 75 ? 12.629 -7.303 -7.862 1.00 95.31 75 ALA A C 1
ATOM 609 O O . ALA A 1 75 ? 13.153 -7.631 -8.921 1.00 95.31 75 ALA A O 1
ATOM 610 N N . SER A 1 76 ? 13.031 -7.838 -6.705 1.00 95.50 76 SER A N 1
ATOM 611 C CA . SER A 1 76 ? 14.125 -8.818 -6.622 1.00 95.50 76 SER A CA 1
ATOM 612 C C . SER A 1 76 ? 13.807 -10.151 -7.310 1.00 95.50 76 SER A C 1
ATOM 614 O O . SER A 1 76 ? 14.706 -10.756 -7.893 1.00 95.50 76 SER A O 1
ATOM 616 N N . VAL A 1 77 ? 12.549 -10.601 -7.281 1.00 96.44 77 VAL A N 1
ATOM 617 C CA . VAL A 1 77 ? 12.099 -11.823 -7.972 1.00 96.44 77 VAL A CA 1
ATOM 618 C C . VAL A 1 77 ? 12.126 -11.611 -9.484 1.00 96.44 77 VAL A C 1
ATOM 620 O O . VAL A 1 77 ? 12.624 -12.468 -10.216 1.00 96.44 77 VAL A O 1
ATOM 623 N N . ILE A 1 78 ? 11.681 -10.440 -9.944 1.00 97.06 78 ILE A N 1
ATOM 624 C CA . ILE A 1 78 ? 11.711 -10.048 -11.359 1.00 97.06 78 ILE A CA 1
ATOM 625 C C . ILE A 1 78 ? 13.158 -10.006 -11.866 1.00 97.06 78 ILE A C 1
ATOM 627 O O . ILE A 1 78 ? 13.491 -10.673 -12.845 1.00 97.06 78 ILE A O 1
ATOM 631 N N . LEU A 1 79 ? 14.044 -9.299 -11.156 1.00 96.06 79 LEU A N 1
ATOM 632 C CA . LEU A 1 79 ? 15.465 -9.192 -11.504 1.00 96.06 79 LEU A CA 1
ATOM 633 C C . LEU A 1 79 ? 16.167 -10.559 -11.511 1.00 96.06 79 LEU A C 1
ATOM 635 O O . LEU A 1 79 ? 16.907 -10.868 -12.442 1.00 96.06 79 LEU A O 1
ATOM 639 N N . SER A 1 80 ? 15.897 -11.408 -10.516 1.00 97.00 80 SER A N 1
ATOM 640 C CA . SER A 1 80 ? 16.406 -12.786 -10.477 1.00 97.00 80 SER A CA 1
ATOM 641 C C . SER A 1 80 ? 15.929 -13.600 -11.683 1.00 97.00 80 SER A C 1
ATOM 643 O O . SER A 1 80 ? 16.709 -14.319 -12.306 1.00 97.00 80 SER A O 1
ATOM 645 N N . SER A 1 81 ? 14.659 -13.458 -12.061 1.00 96.06 81 SER A N 1
ATOM 646 C CA . SER A 1 81 ? 14.084 -14.188 -13.191 1.00 96.06 81 SER A CA 1
ATOM 647 C C . SER A 1 81 ? 14.689 -13.767 -14.528 1.00 96.06 81 SER A C 1
ATOM 649 O O . SER A 1 81 ? 14.918 -14.625 -15.378 1.00 96.06 81 SER A O 1
ATOM 651 N N . ILE A 1 82 ? 15.009 -12.484 -14.705 1.00 95.56 82 ILE A N 1
ATOM 652 C CA . ILE A 1 82 ? 15.716 -11.979 -15.893 1.00 95.56 82 ILE A CA 1
ATOM 653 C C . ILE A 1 82 ? 17.091 -12.640 -16.019 1.00 95.56 82 ILE A C 1
ATOM 655 O O . ILE A 1 82 ? 17.421 -13.171 -17.080 1.00 95.56 82 ILE A O 1
ATOM 659 N N . ILE A 1 83 ? 17.855 -12.674 -14.922 1.00 95.44 83 ILE A N 1
ATOM 660 C CA . ILE A 1 83 ? 19.187 -13.293 -14.879 1.00 95.44 83 ILE A CA 1
ATOM 661 C C . ILE A 1 83 ? 19.088 -14.793 -15.183 1.00 95.44 83 ILE A C 1
ATOM 663 O O . ILE A 1 83 ? 19.781 -15.296 -16.062 1.00 95.44 83 ILE A O 1
ATOM 667 N N . ASN A 1 84 ? 18.191 -15.508 -14.503 1.00 95.69 84 ASN A N 1
ATOM 668 C CA . ASN A 1 84 ? 18.081 -16.965 -14.619 1.00 95.69 84 ASN A CA 1
ATOM 669 C C . ASN A 1 84 ? 17.535 -17.440 -15.975 1.00 95.69 84 ASN A C 1
ATOM 671 O O . ASN A 1 84 ? 17.754 -18.591 -16.347 1.00 95.69 84 ASN A O 1
ATOM 675 N N . ASN A 1 85 ? 16.833 -16.578 -16.716 1.00 93.19 85 ASN A N 1
ATOM 676 C CA . ASN A 1 85 ? 16.360 -16.873 -18.070 1.00 93.19 85 ASN A CA 1
ATOM 677 C C . ASN A 1 85 ? 17.286 -16.316 -19.165 1.00 93.19 85 ASN A C 1
ATOM 679 O O . ASN A 1 85 ? 16.927 -16.393 -20.337 1.00 93.19 85 ASN A O 1
ATOM 683 N N . ASN A 1 86 ? 18.455 -15.765 -18.808 1.00 91.25 86 ASN A N 1
ATOM 684 C CA . ASN A 1 86 ? 19.381 -15.099 -19.732 1.00 91.25 86 ASN A CA 1
ATOM 685 C C . ASN A 1 86 ? 18.709 -14.004 -20.584 1.00 91.25 86 ASN A C 1
ATOM 687 O O . ASN A 1 86 ? 19.095 -13.768 -21.723 1.00 91.25 86 ASN A O 1
ATOM 691 N N . ALA A 1 87 ? 17.705 -13.315 -20.036 1.00 90.75 87 ALA A N 1
ATOM 692 C CA . ALA A 1 87 ? 17.000 -12.244 -20.742 1.00 90.75 87 ALA A CA 1
ATOM 693 C C . ALA A 1 87 ? 17.790 -10.918 -20.752 1.00 90.75 87 ALA A C 1
ATOM 695 O O . ALA A 1 87 ? 17.356 -9.942 -21.360 1.00 90.75 87 ALA A O 1
ATOM 696 N N . CYS A 1 88 ? 18.959 -10.874 -20.103 1.00 89.38 88 CYS A N 1
ATOM 697 C CA . CYS A 1 88 ? 19.818 -9.692 -20.026 1.00 89.38 88 CYS A CA 1
ATOM 698 C C . CYS A 1 88 ? 20.266 -9.174 -21.400 1.00 89.38 88 CYS A C 1
ATOM 700 O O . CYS A 1 88 ? 20.413 -7.969 -21.550 1.00 89.38 88 CYS A O 1
ATOM 702 N N . ASP A 1 89 ? 20.432 -10.047 -22.400 1.00 87.38 89 ASP A N 1
ATOM 703 C CA . ASP A 1 89 ? 20.878 -9.652 -23.748 1.00 87.38 89 ASP A CA 1
ATOM 704 C C . ASP A 1 89 ? 19.865 -8.746 -24.469 1.00 87.38 89 ASP A C 1
ATOM 706 O O . ASP A 1 89 ? 20.212 -8.026 -25.403 1.00 87.38 89 ASP A O 1
ATOM 710 N N . THR A 1 90 ? 18.608 -8.752 -24.014 1.00 85.50 90 THR A N 1
ATOM 711 C CA . THR A 1 90 ? 17.535 -7.899 -24.543 1.00 85.50 90 THR A CA 1
ATOM 712 C C . THR A 1 90 ? 17.449 -6.542 -23.840 1.00 85.50 90 THR A C 1
ATOM 714 O O . THR A 1 90 ? 16.625 -5.712 -24.217 1.00 85.50 90 THR A O 1
ATOM 717 N N . LEU A 1 91 ? 18.283 -6.290 -22.825 1.00 93.19 91 LEU A N 1
ATOM 718 C CA . LEU A 1 91 ? 18.202 -5.121 -21.951 1.00 93.19 91 LEU A CA 1
ATOM 719 C C . LEU A 1 91 ? 19.517 -4.343 -21.944 1.00 93.19 91 LEU A C 1
ATOM 721 O O . LEU A 1 91 ? 20.593 -4.904 -21.769 1.00 93.19 91 LEU A O 1
ATOM 725 N N . ASN A 1 92 ? 19.431 -3.018 -22.045 1.00 93.94 92 ASN A N 1
ATOM 726 C CA . ASN A 1 92 ? 20.600 -2.151 -21.916 1.00 93.94 92 ASN A CA 1
ATOM 727 C C . ASN A 1 92 ? 20.860 -1.793 -20.448 1.00 93.94 92 ASN A C 1
ATOM 729 O O . ASN A 1 92 ? 22.007 -1.783 -20.001 1.00 93.94 92 ASN A O 1
ATOM 733 N N . ARG A 1 93 ? 19.800 -1.468 -19.697 1.00 93.06 93 ARG A N 1
ATOM 734 C CA . ARG A 1 93 ? 19.874 -1.080 -18.281 1.00 93.06 93 ARG A CA 1
ATOM 735 C C . ARG A 1 93 ? 18.521 -1.271 -17.602 1.00 93.06 93 ARG A C 1
ATOM 737 O O . ARG A 1 93 ? 17.483 -1.147 -18.247 1.00 93.06 93 ARG A O 1
ATOM 744 N N . ILE A 1 94 ? 18.535 -1.526 -16.297 1.00 94.88 94 ILE A N 1
ATOM 745 C CA . ILE A 1 94 ? 17.344 -1.443 -15.450 1.00 94.88 94 ILE A CA 1
ATOM 746 C C . ILE A 1 94 ? 17.655 -0.495 -14.298 1.00 94.88 94 ILE A C 1
ATOM 748 O O . ILE A 1 94 ? 18.619 -0.719 -13.565 1.00 94.88 94 ILE A O 1
ATOM 752 N N . ASP A 1 95 ? 16.829 0.530 -14.131 1.00 94.75 95 ASP A N 1
ATOM 753 C CA . ASP A 1 95 ? 16.926 1.486 -13.031 1.00 94.75 95 ASP A CA 1
ATOM 754 C C . ASP A 1 95 ? 15.772 1.272 -12.044 1.00 94.75 95 ASP A C 1
ATOM 756 O O . ASP A 1 95 ? 14.649 0.944 -12.433 1.00 94.75 95 ASP A O 1
ATOM 760 N N . MET A 1 96 ? 16.038 1.449 -10.751 1.00 94.62 96 MET A N 1
ATOM 761 C CA . MET A 1 96 ? 14.987 1.470 -9.730 1.00 94.62 96 MET A CA 1
ATOM 762 C C . MET A 1 96 ? 14.502 2.904 -9.544 1.00 94.62 96 MET A C 1
ATOM 764 O O . MET A 1 96 ? 15.319 3.803 -9.358 1.00 94.62 96 MET A O 1
ATOM 768 N N . GLY A 1 97 ? 13.185 3.100 -9.558 1.00 95.25 97 GLY A N 1
ATOM 769 C CA . GLY A 1 97 ? 12.579 4.369 -9.161 1.00 95.25 97 GLY A CA 1
ATOM 770 C C . GLY A 1 97 ? 12.521 4.542 -7.640 1.00 95.25 97 GLY A C 1
ATOM 771 O O . GLY A 1 97 ? 12.964 3.659 -6.891 1.00 95.25 97 GLY A O 1
ATOM 772 N N . PRO A 1 98 ? 11.923 5.647 -7.167 1.00 96.75 98 PRO A N 1
ATOM 773 C CA . PRO A 1 98 ? 11.787 5.911 -5.745 1.00 96.75 98 PRO A CA 1
ATOM 774 C C . PRO A 1 98 ? 10.915 4.863 -5.062 1.00 96.75 98 PRO A C 1
ATOM 776 O O . PRO A 1 98 ? 10.017 4.253 -5.645 1.00 96.75 98 PRO A O 1
ATOM 779 N N . SER A 1 99 ? 11.166 4.647 -3.777 1.00 96.75 99 SER A N 1
ATOM 780 C CA . SER A 1 99 ? 10.281 3.820 -2.965 1.00 96.75 99 SER A CA 1
ATOM 781 C C . SER A 1 99 ? 8.947 4.527 -2.734 1.00 96.75 99 SER A C 1
ATOM 783 O O . SER A 1 99 ? 8.914 5.741 -2.582 1.00 96.75 99 SER A O 1
ATOM 785 N N . PHE A 1 100 ? 7.855 3.776 -2.619 1.00 96.25 100 PHE A N 1
ATOM 786 C CA . PHE A 1 100 ? 6.538 4.344 -2.340 1.00 96.25 100 PHE A CA 1
ATOM 787 C C . PHE A 1 100 ? 6.020 3.876 -0.980 1.00 96.25 100 PHE A C 1
ATOM 789 O O . PHE A 1 100 ? 6.109 2.692 -0.657 1.00 96.25 100 PHE A O 1
ATOM 796 N N . ILE A 1 101 ? 5.480 4.784 -0.175 1.00 97.06 101 ILE A N 1
ATOM 797 C CA . ILE A 1 101 ? 4.815 4.503 1.098 1.00 97.06 101 ILE A CA 1
ATOM 798 C C . ILE A 1 101 ? 3.400 5.060 1.014 1.00 97.06 101 ILE A C 1
ATOM 800 O O . ILE A 1 101 ? 3.202 6.209 0.635 1.00 97.06 101 ILE A O 1
ATOM 804 N N . VAL A 1 102 ? 2.424 4.251 1.412 1.00 95.81 102 VAL A N 1
ATOM 805 C CA . VAL A 1 102 ? 1.042 4.693 1.603 1.00 95.81 102 VAL A CA 1
ATOM 806 C C . VAL A 1 102 ? 0.823 4.877 3.095 1.00 95.81 102 VAL A C 1
ATOM 808 O O . VAL A 1 102 ? 0.980 3.922 3.855 1.00 95.81 102 VAL A O 1
ATOM 811 N N . MET A 1 103 ? 0.481 6.089 3.516 1.00 95.50 103 MET A N 1
ATOM 812 C CA . MET A 1 103 ? 0.221 6.443 4.905 1.00 95.50 103 MET A CA 1
ATOM 813 C C . MET A 1 103 ? -1.240 6.839 5.092 1.00 95.50 103 MET A C 1
ATOM 815 O O . MET A 1 103 ? -1.821 7.567 4.288 1.00 95.50 103 MET A O 1
ATOM 819 N N . ARG A 1 104 ? -1.829 6.368 6.188 1.00 92.94 104 ARG A N 1
ATOM 820 C CA . ARG A 1 104 ? -3.175 6.750 6.577 1.00 92.94 104 ARG A CA 1
ATOM 821 C C . ARG A 1 104 ? -3.175 8.146 7.192 1.00 92.94 104 ARG A C 1
ATOM 823 O O . ARG A 1 104 ? -2.368 8.437 8.075 1.00 92.94 104 ARG A O 1
ATOM 830 N N . ALA A 1 105 ? -4.096 8.981 6.738 1.00 92.31 105 ALA A N 1
ATOM 831 C CA . ALA A 1 105 ? -4.374 10.305 7.265 1.00 92.31 105 ALA A CA 1
ATOM 832 C C . ALA A 1 105 ? -5.726 10.299 7.991 1.00 92.31 105 ALA A C 1
ATOM 834 O O . ALA A 1 105 ? -6.665 9.619 7.578 1.00 92.31 105 ALA A O 1
ATOM 835 N N . ALA A 1 106 ? -5.809 11.029 9.100 1.00 89.75 106 ALA A N 1
ATOM 836 C CA . ALA A 1 106 ? -7.035 11.208 9.866 1.00 89.75 106 ALA A CA 1
ATOM 837 C C . ALA A 1 106 ? -7.050 12.611 10.483 1.00 89.75 106 ALA A C 1
ATOM 839 O O . ALA A 1 106 ? -6.001 13.113 10.890 1.00 89.75 106 ALA A O 1
ATOM 840 N N . GLY A 1 107 ? -8.236 13.217 10.570 1.00 89.81 107 GLY A N 1
ATOM 841 C CA . GLY A 1 107 ? -8.399 14.594 11.037 1.00 89.81 107 GLY A CA 1
ATOM 842 C C . GLY A 1 107 ? -7.942 15.618 9.996 1.00 89.81 107 GLY A C 1
ATOM 843 O O . GLY A 1 107 ? -8.377 15.574 8.849 1.00 89.81 107 GLY A O 1
ATOM 844 N N . ASN A 1 108 ? -7.077 16.539 10.409 1.00 91.62 108 ASN A N 1
ATOM 845 C CA . ASN A 1 108 ? -6.483 17.570 9.575 1.00 91.62 108 ASN A CA 1
ATOM 846 C C . ASN A 1 108 ? -5.317 17.001 8.750 1.00 91.62 108 ASN A C 1
ATOM 848 O O . ASN A 1 108 ? -4.175 16.895 9.209 1.00 91.62 108 ASN A O 1
ATOM 852 N N . GLU A 1 109 ? -5.627 16.617 7.515 1.00 91.88 109 GLU A N 1
ATOM 853 C CA . GLU A 1 109 ? -4.676 15.960 6.621 1.00 91.88 109 GLU A CA 1
ATOM 854 C C . GLU A 1 109 ? -3.534 16.901 6.187 1.00 91.88 109 GLU A C 1
ATOM 856 O O . GLU A 1 109 ? -2.384 16.467 6.133 1.00 91.88 109 GLU A O 1
ATOM 861 N N . ASP A 1 110 ? -3.809 18.194 5.963 1.00 91.88 110 ASP A N 1
ATOM 862 C CA . ASP A 1 110 ? -2.781 19.189 5.613 1.00 91.88 110 ASP A CA 1
ATOM 863 C C . ASP A 1 110 ? -1.762 19.364 6.756 1.00 91.88 110 ASP A C 1
ATOM 865 O O . ASP A 1 110 ? -0.555 19.398 6.522 1.00 91.88 110 ASP A O 1
ATOM 869 N N . GLU A 1 111 ? -2.221 19.381 8.012 1.00 93.12 111 GLU A N 1
ATOM 870 C CA . GLU A 1 111 ? -1.332 19.475 9.177 1.00 93.12 111 GLU A CA 1
ATOM 871 C C . GLU A 1 111 ? -0.423 18.245 9.323 1.00 93.12 111 GLU A C 1
ATOM 873 O O . GLU A 1 111 ? 0.744 18.369 9.706 1.00 93.12 111 GLU A O 1
ATOM 878 N N . LEU A 1 112 ? -0.932 17.047 9.011 1.00 93.94 112 LEU A N 1
ATOM 879 C CA . LEU A 1 112 ? -0.113 15.831 8.981 1.00 93.94 112 LEU A CA 1
ATOM 880 C C . LEU A 1 112 ? 0.983 15.928 7.910 1.00 93.94 112 LEU A C 1
ATOM 882 O O . LEU A 1 112 ? 2.142 15.599 8.185 1.00 93.94 112 LEU A O 1
ATOM 886 N N . VAL A 1 113 ? 0.617 16.386 6.709 1.00 94.75 113 VAL A N 1
ATOM 887 C CA . VAL A 1 113 ? 1.539 16.569 5.581 1.00 94.75 113 VAL A CA 1
ATOM 888 C C . VAL A 1 113 ? 2.637 17.570 5.943 1.00 94.75 113 VAL A C 1
ATOM 890 O O . VAL A 1 113 ? 3.817 17.263 5.774 1.00 94.75 113 VAL A O 1
ATOM 893 N N . ASP A 1 114 ? 2.286 18.722 6.514 1.00 94.19 114 ASP A N 1
ATOM 894 C CA . ASP A 1 114 ? 3.259 19.756 6.881 1.00 94.19 114 ASP A CA 1
ATOM 895 C C . ASP A 1 114 ? 4.232 19.296 7.979 1.00 94.19 114 ASP A C 1
ATOM 897 O O . ASP A 1 114 ? 5.443 19.499 7.852 1.00 94.19 114 ASP A O 1
ATOM 901 N N . LYS A 1 115 ? 3.753 18.581 9.007 1.00 94.19 115 LYS A N 1
ATOM 902 C CA . LYS A 1 115 ? 4.631 17.998 10.043 1.00 94.19 115 LYS A CA 1
ATOM 903 C C . LYS A 1 115 ? 5.602 16.972 9.466 1.00 94.19 115 LYS A C 1
ATOM 905 O O . LYS A 1 115 ? 6.763 16.914 9.873 1.00 94.19 115 LYS A O 1
ATOM 910 N N . LEU A 1 116 ? 5.147 16.137 8.531 1.00 95.19 116 LEU A N 1
ATOM 911 C CA . LEU A 1 116 ? 6.013 15.156 7.875 1.00 95.19 116 LEU A CA 1
ATOM 912 C C . LEU A 1 116 ? 7.045 15.826 6.966 1.00 95.19 116 LEU A C 1
ATOM 914 O O . LEU A 1 116 ? 8.204 15.407 6.974 1.00 95.19 116 LEU A O 1
ATOM 918 N N . LYS A 1 117 ? 6.661 16.889 6.247 1.00 95.00 117 LYS A N 1
ATOM 919 C CA . LYS A 1 117 ? 7.595 17.719 5.470 1.00 95.00 117 LYS A CA 1
ATOM 920 C C . LYS A 1 117 ? 8.681 18.295 6.368 1.00 95.00 117 LYS A C 1
ATOM 922 O O . LYS A 1 117 ? 9.852 18.174 6.028 1.00 95.00 117 LYS A O 1
ATOM 927 N N . GLU A 1 118 ? 8.323 18.836 7.531 1.00 94.75 118 GLU A N 1
ATOM 928 C CA . GLU A 1 118 ? 9.291 19.367 8.497 1.00 94.75 118 GLU A CA 1
ATOM 929 C C . GLU A 1 118 ? 10.246 18.275 9.013 1.00 94.75 118 GLU A C 1
ATOM 931 O O . GLU A 1 118 ? 11.466 18.430 8.945 1.00 94.75 118 GLU A O 1
ATOM 936 N N . ILE A 1 119 ? 9.710 17.135 9.466 1.00 94.88 119 ILE A N 1
ATOM 937 C CA . ILE A 1 119 ? 10.501 16.039 10.054 1.00 94.88 119 ILE A CA 1
ATOM 938 C C . ILE A 1 119 ? 11.508 15.452 9.066 1.00 94.88 119 ILE A C 1
ATOM 940 O O . ILE A 1 119 ? 12.628 15.107 9.452 1.00 94.88 119 ILE A O 1
ATOM 944 N N . PHE A 1 120 ? 11.101 15.290 7.809 1.00 95.69 120 PHE A N 1
ATOM 945 C CA . PHE A 1 120 ? 11.922 14.645 6.791 1.00 95.69 120 PHE A CA 1
ATOM 946 C C . PHE A 1 120 ? 12.634 15.627 5.862 1.00 95.69 120 PHE A C 1
ATOM 948 O O . PHE A 1 120 ? 13.425 15.178 5.035 1.00 95.69 120 PHE A O 1
ATOM 955 N N . SER A 1 121 ? 12.394 16.936 6.012 1.00 95.44 121 SER A N 1
ATOM 956 C CA . SER A 1 121 ? 12.815 17.960 5.043 1.00 95.44 121 SER A CA 1
ATOM 957 C C . SER A 1 121 ? 12.364 17.604 3.620 1.00 95.44 121 SER A C 1
ATOM 959 O O . SER A 1 121 ? 13.144 17.672 2.676 1.00 95.44 121 SER A O 1
ATOM 961 N N . GLY A 1 122 ? 11.120 17.130 3.503 1.00 95.38 122 GLY A N 1
ATOM 962 C CA . GLY A 1 122 ? 10.550 16.621 2.258 1.00 95.38 122 GLY A CA 1
ATOM 963 C C . GLY A 1 122 ? 9.907 17.706 1.397 1.00 95.38 122 GLY A C 1
ATOM 964 O O . GLY A 1 122 ? 9.464 18.743 1.896 1.00 95.38 122 GLY A O 1
ATOM 965 N N . GLU A 1 123 ? 9.814 17.429 0.102 1.00 96.44 123 GLU A N 1
ATOM 966 C CA . GLU A 1 123 ? 9.241 18.315 -0.909 1.00 96.44 123 GLU A CA 1
ATOM 967 C C . GLU A 1 123 ? 7.828 17.863 -1.276 1.00 96.44 123 GLU A C 1
ATOM 969 O O . GLU A 1 123 ? 7.567 16.674 -1.444 1.00 96.44 123 GLU A O 1
ATOM 974 N N . GLU A 1 124 ? 6.896 18.805 -1.395 1.00 96.44 124 GLU A N 1
ATOM 975 C CA . GLU A 1 124 ? 5.536 18.491 -1.828 1.00 96.44 124 GLU A CA 1
ATOM 976 C C . GLU A 1 124 ? 5.503 18.284 -3.343 1.00 96.44 124 GLU A C 1
ATOM 978 O O . GLU A 1 124 ? 5.908 19.165 -4.098 1.00 96.44 124 GLU A O 1
ATOM 983 N N . VAL A 1 125 ? 5.011 17.128 -3.779 1.00 96.12 125 VAL A N 1
ATOM 984 C CA . VAL A 1 125 ? 4.981 16.717 -5.188 1.00 96.12 125 VAL A CA 1
ATOM 985 C C . VAL A 1 125 ? 3.650 16.057 -5.534 1.00 96.12 125 VAL A C 1
ATOM 987 O O . VAL A 1 125 ? 2.919 15.576 -4.663 1.00 96.12 125 VAL A O 1
ATOM 990 N N . LYS A 1 126 ? 3.339 15.984 -6.830 1.00 94.25 126 LYS A N 1
ATOM 991 C CA . LYS A 1 126 ? 2.291 15.091 -7.353 1.00 94.25 126 LYS A CA 1
ATOM 992 C C . LYS A 1 126 ? 2.854 13.695 -7.622 1.00 94.25 126 LYS A C 1
ATOM 994 O O . LYS A 1 126 ? 4.062 13.530 -7.712 1.00 94.25 126 LYS A O 1
ATOM 999 N N . LEU A 1 127 ? 1.986 12.699 -7.821 1.00 92.06 127 LEU A N 1
ATOM 1000 C CA . LEU A 1 127 ? 2.391 11.303 -8.052 1.00 92.06 127 LEU A CA 1
ATOM 1001 C C . LEU A 1 127 ? 3.418 11.143 -9.188 1.00 92.06 127 LEU A C 1
ATOM 1003 O O . LEU A 1 127 ? 4.519 10.651 -8.959 1.00 92.06 127 LEU A O 1
ATOM 1007 N N . ILE A 1 128 ? 3.060 11.570 -10.402 1.00 93.25 128 ILE A N 1
ATOM 1008 C CA . ILE A 1 128 ? 3.903 11.403 -11.598 1.00 93.25 128 ILE A CA 1
ATOM 1009 C C . ILE A 1 128 ? 5.201 12.211 -11.465 1.00 93.25 128 ILE A C 1
ATOM 1011 O O . ILE A 1 128 ? 6.290 11.699 -11.709 1.00 93.25 128 ILE A O 1
ATOM 1015 N N . GLU A 1 129 ? 5.082 13.456 -11.005 1.00 93.81 129 GLU A N 1
ATOM 1016 C CA . GLU A 1 129 ? 6.215 14.351 -10.768 1.00 93.81 129 GLU A CA 1
ATOM 1017 C C . GLU A 1 129 ? 7.187 13.778 -9.728 1.00 93.81 129 GLU A C 1
ATOM 1019 O O . GLU A 1 129 ? 8.390 13.742 -9.964 1.00 93.81 129 GLU A O 1
ATOM 1024 N N . GLY A 1 130 ? 6.670 13.265 -8.611 1.00 94.44 130 GLY A N 1
ATOM 1025 C CA . GLY A 1 130 ? 7.463 12.654 -7.553 1.00 94.44 130 GLY A CA 1
ATOM 1026 C C . GLY A 1 130 ? 8.230 11.430 -8.035 1.00 94.44 130 GLY A C 1
ATOM 1027 O O . GLY A 1 130 ? 9.396 11.275 -7.681 1.00 94.44 130 GLY A O 1
ATOM 1028 N N . ILE A 1 131 ? 7.611 10.591 -8.876 1.00 95.12 131 ILE A N 1
ATOM 1029 C CA . ILE A 1 131 ? 8.297 9.448 -9.494 1.00 95.12 131 ILE A CA 1
ATOM 1030 C C . ILE A 1 131 ? 9.397 9.931 -10.445 1.00 95.12 131 ILE A C 1
ATOM 1032 O O . ILE A 1 131 ? 10.491 9.392 -10.402 1.00 95.12 131 ILE A O 1
ATOM 1036 N N . GLY A 1 132 ? 9.133 10.954 -11.264 1.00 93.69 132 GLY A N 1
ATOM 1037 C CA . GLY A 1 132 ? 10.099 11.460 -12.245 1.00 93.69 132 GLY A CA 1
ATOM 1038 C C . GLY A 1 132 ? 11.239 12.319 -11.676 1.00 93.69 132 GLY A C 1
ATOM 1039 O O . GLY A 1 132 ? 12.254 12.517 -12.356 1.00 93.69 132 GLY A O 1
ATOM 1040 N N . ILE A 1 133 ? 11.071 12.884 -10.476 1.00 93.81 133 ILE A N 1
ATOM 1041 C CA . ILE A 1 133 ? 12.125 13.609 -9.748 1.00 93.81 133 ILE A CA 1
ATOM 1042 C C . ILE A 1 133 ? 12.939 12.647 -8.885 1.00 93.81 133 ILE A C 1
ATOM 1044 O O . ILE A 1 133 ? 14.164 12.785 -8.854 1.00 93.81 133 ILE A O 1
ATOM 1048 N N . GLY A 1 134 ? 12.263 11.729 -8.191 1.00 94.00 134 GLY A N 1
ATOM 1049 C CA . GLY A 1 134 ? 12.881 10.801 -7.256 1.00 94.00 134 GLY A CA 1
ATOM 1050 C C . GLY A 1 134 ? 13.663 9.685 -7.941 1.00 94.00 134 GLY A C 1
ATOM 1051 O O . GLY A 1 134 ? 13.360 9.273 -9.053 1.00 94.00 134 GLY A O 1
ATOM 1052 N N . GLU A 1 135 ? 14.656 9.157 -7.241 1.00 93.25 135 GLU A N 1
ATOM 1053 C CA . GLU A 1 135 ? 15.490 8.041 -7.688 1.00 93.25 135 GLU A CA 1
ATOM 1054 C C . GLU A 1 135 ? 15.484 6.906 -6.649 1.00 93.25 135 GLU A C 1
ATOM 1056 O O . GLU A 1 135 ? 14.823 6.980 -5.614 1.00 93.25 135 GLU A O 1
ATOM 1061 N N . LYS A 1 136 ? 16.235 5.826 -6.899 1.00 93.12 136 LYS A N 1
ATOM 1062 C CA . LYS A 1 136 ? 16.260 4.600 -6.068 1.00 93.12 136 LYS A CA 1
ATOM 1063 C C . LYS A 1 136 ? 16.434 4.803 -4.551 1.00 93.12 136 LYS A C 1
ATOM 1065 O O . LYS A 1 136 ? 15.975 3.969 -3.768 1.00 93.12 136 LYS A O 1
ATOM 1070 N N . ASP A 1 137 ? 17.135 5.862 -4.152 1.00 95.44 137 ASP A N 1
ATOM 1071 C CA . ASP A 1 137 ? 17.466 6.168 -2.757 1.00 95.44 137 ASP A CA 1
ATOM 1072 C C . ASP A 1 137 ? 16.490 7.180 -2.138 1.00 95.44 137 ASP A C 1
ATOM 1074 O O . ASP A 1 137 ? 16.666 7.568 -0.988 1.00 95.44 137 ASP A O 1
ATOM 1078 N N . ASP A 1 138 ? 15.432 7.546 -2.863 1.00 97.62 138 ASP A N 1
ATOM 1079 C CA . ASP A 1 138 ? 14.375 8.439 -2.410 1.00 97.62 138 ASP A CA 1
ATOM 1080 C C . ASP A 1 138 ? 13.101 7.661 -2.046 1.00 97.62 138 ASP A C 1
ATOM 1082 O O . ASP A 1 138 ? 12.896 6.491 -2.402 1.00 97.62 138 ASP A O 1
ATOM 1086 N N . THR A 1 139 ? 12.211 8.325 -1.313 1.00 98.31 139 THR A N 1
ATOM 1087 C CA . THR A 1 139 ? 10.933 7.766 -0.872 1.00 98.31 139 THR A CA 1
ATOM 1088 C C . THR A 1 139 ? 9.813 8.777 -1.054 1.00 98.31 139 THR A C 1
ATOM 1090 O O . THR A 1 139 ? 9.894 9.892 -0.553 1.00 98.31 139 THR A O 1
ATOM 1093 N N . ILE A 1 140 ? 8.732 8.361 -1.701 1.00 98.06 140 ILE A N 1
ATOM 1094 C CA . ILE A 1 140 ? 7.480 9.106 -1.785 1.00 98.06 140 ILE A CA 1
ATOM 1095 C C . ILE A 1 140 ? 6.541 8.605 -0.690 1.00 98.06 140 ILE A C 1
ATOM 1097 O O . ILE A 1 140 ? 6.343 7.396 -0.550 1.00 98.06 140 ILE A O 1
ATOM 1101 N N . ILE A 1 141 ? 5.937 9.519 0.065 1.00 97.88 141 ILE A N 1
ATOM 1102 C CA . ILE A 1 141 ? 4.812 9.232 0.956 1.00 97.88 141 ILE A CA 1
ATOM 1103 C C . ILE A 1 141 ? 3.541 9.798 0.325 1.00 97.88 141 ILE A C 1
ATOM 1105 O O . ILE A 1 141 ? 3.430 11.006 0.111 1.00 97.88 141 ILE A O 1
ATOM 1109 N N . ALA A 1 142 ? 2.581 8.919 0.064 1.00 96.38 142 ALA A N 1
ATOM 1110 C CA . ALA A 1 142 ? 1.229 9.264 -0.339 1.00 96.38 142 ALA A CA 1
ATOM 1111 C C . ALA A 1 142 ? 0.254 9.078 0.823 1.00 96.38 142 ALA A C 1
ATOM 1113 O O . ALA A 1 142 ? 0.426 8.184 1.653 1.00 96.38 142 ALA A O 1
ATOM 1114 N N . PHE A 1 143 ? -0.785 9.907 0.853 1.00 96.06 143 PHE A N 1
ATOM 1115 C CA . PHE A 1 143 ? -1.739 9.967 1.954 1.00 96.06 143 PHE A CA 1
ATOM 1116 C C . PHE A 1 143 ? -3.130 9.545 1.501 1.00 96.06 143 PHE A C 1
ATOM 1118 O O . PHE A 1 143 ? -3.538 9.860 0.385 1.00 96.06 143 PHE A O 1
ATOM 1125 N N . THR A 1 144 ? -3.869 8.869 2.376 1.00 94.31 144 THR A N 1
ATOM 1126 C CA . THR A 1 144 ? -5.285 8.541 2.169 1.00 94.31 144 THR A CA 1
ATOM 1127 C C . THR A 1 144 ? -6.011 8.426 3.505 1.00 94.31 144 THR A C 1
ATOM 1129 O O . THR A 1 144 ? -5.420 8.003 4.496 1.00 94.31 144 THR A O 1
ATOM 1132 N N . ASN A 1 145 ? -7.301 8.755 3.544 1.00 91.50 145 ASN A N 1
ATOM 1133 C CA . ASN A 1 145 ? -8.157 8.493 4.706 1.00 91.50 145 ASN A CA 1
ATOM 1134 C C . ASN A 1 145 ? -8.834 7.111 4.672 1.00 91.50 145 ASN A C 1
ATOM 1136 O O . ASN A 1 145 ? -9.530 6.731 5.619 1.00 91.50 145 ASN A O 1
ATOM 1140 N N . LYS A 1 146 ? -8.612 6.331 3.608 1.00 92.31 146 LYS A N 1
ATOM 1141 C CA . LYS A 1 146 ? -9.130 4.967 3.472 1.00 92.31 146 LYS A CA 1
ATOM 1142 C C . LYS A 1 146 ? -8.269 3.949 4.220 1.00 92.31 146 LYS A C 1
ATOM 1144 O O . LYS A 1 146 ? -7.149 4.231 4.645 1.00 92.31 146 LYS A O 1
ATOM 1149 N N . ALA A 1 147 ? -8.818 2.748 4.393 1.00 91.19 147 ALA A N 1
ATOM 1150 C CA . ALA A 1 147 ? -8.061 1.602 4.882 1.00 91.19 147 ALA A CA 1
ATOM 1151 C C . ALA A 1 147 ? -6.961 1.234 3.877 1.00 91.19 147 ALA A C 1
ATOM 1153 O O . ALA A 1 147 ? -7.187 1.251 2.668 1.00 91.19 147 ALA A O 1
ATOM 1154 N N . ILE A 1 148 ? -5.778 0.882 4.380 1.00 92.31 148 ILE A N 1
ATOM 1155 C CA . ILE A 1 148 ? -4.584 0.696 3.544 1.00 92.31 148 ILE A CA 1
ATOM 1156 C C . ILE A 1 148 ? -4.140 -0.764 3.434 1.00 92.31 148 ILE A C 1
ATOM 1158 O O . ILE A 1 148 ? -3.198 -1.056 2.717 1.00 92.31 148 ILE A O 1
ATOM 1162 N N . THR A 1 149 ? -4.805 -1.708 4.090 1.00 85.25 149 THR A N 1
ATOM 1163 C CA . THR A 1 149 ? -4.565 -3.159 3.959 1.00 85.25 149 THR A CA 1
ATOM 1164 C C . THR A 1 149 ? -4.877 -3.695 2.563 1.00 85.25 149 THR A C 1
ATOM 1166 O O . THR A 1 149 ? -4.377 -4.758 2.201 1.00 85.25 149 THR A O 1
ATOM 1169 N N . GLY A 1 150 ? -5.706 -2.991 1.789 1.00 80.00 150 GLY A N 1
ATOM 1170 C CA . GLY A 1 150 ? -6.081 -3.346 0.422 1.00 80.00 150 GLY A CA 1
ATOM 1171 C C . GLY A 1 150 ? -5.490 -2.420 -0.643 1.00 80.00 150 GLY A C 1
ATOM 1172 O O . GLY A 1 150 ? -4.656 -1.552 -0.365 1.00 80.00 150 GLY A O 1
ATOM 1173 N N . SER A 1 151 ? -5.955 -2.620 -1.879 1.00 82.12 151 SER A N 1
ATOM 1174 C CA . SER A 1 151 ? -5.832 -1.622 -2.946 1.00 82.12 151 SER A CA 1
ATOM 1175 C C . SER A 1 151 ? -6.553 -0.340 -2.518 1.00 82.12 151 SER A C 1
ATOM 1177 O O . SER A 1 151 ? -7.584 -0.391 -1.843 1.00 82.12 151 SER A O 1
ATOM 1179 N N . VAL A 1 152 ? -5.966 0.798 -2.875 1.00 86.88 152 VAL A N 1
ATOM 1180 C CA . VAL A 1 152 ? -6.530 2.126 -2.642 1.00 86.88 152 VAL A CA 1
ATOM 1181 C C . VAL A 1 152 ? -6.746 2.738 -4.014 1.00 86.88 152 VAL A C 1
ATOM 1183 O O . VAL A 1 152 ? -5.810 2.766 -4.816 1.00 86.88 152 VAL A O 1
ATOM 1186 N N . ALA A 1 153 ? -7.966 3.202 -4.283 1.00 88.06 153 ALA A N 1
ATOM 1187 C CA . ALA A 1 153 ? -8.275 3.827 -5.558 1.00 88.06 153 ALA A CA 1
ATOM 1188 C C . ALA A 1 153 ? -7.391 5.056 -5.770 1.00 88.06 153 ALA A C 1
ATOM 1190 O O . ALA A 1 153 ? -7.115 5.807 -4.831 1.00 88.06 153 ALA A O 1
ATOM 1191 N N . SER A 1 154 ? -6.977 5.299 -7.010 1.00 86.00 154 SER A N 1
ATOM 1192 C CA . SER A 1 154 ? -6.154 6.467 -7.340 1.00 86.00 154 SER A CA 1
ATOM 1193 C C . SER A 1 154 ? -6.804 7.793 -6.900 1.00 86.00 154 SER A C 1
ATOM 1195 O O . SER A 1 154 ? -6.110 8.703 -6.450 1.00 86.00 154 SER A O 1
ATOM 1197 N N . SER A 1 155 ? -8.139 7.871 -6.942 1.00 88.88 155 SER A N 1
ATOM 1198 C CA . SER A 1 155 ? -8.940 9.018 -6.491 1.00 88.88 155 SER A CA 1
ATOM 1199 C C . SER A 1 155 ? -9.065 9.171 -4.972 1.00 88.88 155 SER A C 1
ATOM 1201 O O . SER A 1 155 ? -9.487 10.227 -4.510 1.00 88.88 155 SER A O 1
ATOM 1203 N N . ASP A 1 156 ? -8.756 8.126 -4.200 1.00 92.25 156 ASP A N 1
ATOM 1204 C CA . ASP A 1 156 ? -8.821 8.134 -2.731 1.00 92.25 156 ASP A CA 1
ATOM 1205 C C . ASP A 1 156 ? -7.515 8.626 -2.084 1.00 92.25 156 ASP A C 1
ATOM 1207 O O . ASP A 1 156 ? -7.428 8.758 -0.857 1.00 92.25 156 ASP A O 1
ATOM 1211 N N . PHE A 1 157 ? -6.488 8.887 -2.893 1.00 92.62 157 PHE A N 1
ATOM 1212 C CA . PHE A 1 157 ? -5.279 9.555 -2.442 1.00 92.62 157 PHE A CA 1
ATOM 1213 C C . PHE A 1 157 ? -5.468 11.066 -2.408 1.00 92.62 157 PHE A C 1
ATOM 1215 O O . PHE A 1 157 ? -6.133 11.665 -3.253 1.00 92.62 157 PHE A O 1
ATOM 1222 N N . LEU A 1 158 ? -4.803 11.701 -1.451 1.00 91.62 158 LEU A N 1
ATOM 1223 C CA . LEU A 1 158 ? -4.664 13.144 -1.451 1.00 91.62 158 LEU A CA 1
ATOM 1224 C C . LEU A 1 158 ? -3.859 13.592 -2.675 1.00 91.62 158 LEU A C 1
ATOM 1226 O O . LEU A 1 158 ? -2.884 12.955 -3.075 1.00 91.62 158 LEU A O 1
ATOM 1230 N N . ASN A 1 159 ? -4.215 14.757 -3.217 1.00 86.06 159 ASN A N 1
ATOM 1231 C CA . ASN A 1 159 ? -3.505 15.355 -4.353 1.00 86.06 159 ASN A CA 1
ATOM 1232 C C . ASN A 1 159 ? -2.043 15.720 -4.043 1.00 86.06 159 ASN A C 1
ATOM 1234 O O . ASN A 1 159 ? -1.260 15.925 -4.970 1.00 86.06 159 ASN A O 1
ATOM 1238 N N . LYS A 1 160 ? -1.694 15.839 -2.758 1.00 90.19 160 LYS A N 1
ATOM 1239 C CA . LYS A 1 160 ? -0.362 16.200 -2.275 1.00 90.19 160 LYS A CA 1
ATOM 1240 C C . LYS A 1 160 ? 0.345 14.959 -1.740 1.00 90.19 160 LYS A C 1
ATOM 1242 O O . LYS A 1 160 ? -0.180 14.272 -0.864 1.00 90.19 160 LYS A O 1
ATOM 1247 N N . MET A 1 161 ? 1.544 14.701 -2.243 1.00 95.69 161 MET A N 1
ATOM 1248 C CA . MET A 1 161 ? 2.468 13.688 -1.734 1.00 95.69 161 MET A CA 1
ATOM 1249 C C . MET A 1 161 ? 3.750 14.371 -1.265 1.00 95.69 161 MET A C 1
ATOM 1251 O O . MET A 1 161 ? 3.983 15.539 -1.572 1.00 95.69 161 MET A O 1
ATOM 1255 N N . ILE A 1 162 ? 4.589 13.649 -0.528 1.00 97.81 162 ILE A N 1
ATOM 1256 C CA . ILE A 1 162 ? 5.895 14.156 -0.096 1.00 97.81 162 ILE A CA 1
ATOM 1257 C C . ILE A 1 162 ? 6.988 13.290 -0.707 1.00 97.81 162 ILE A C 1
ATOM 1259 O O . ILE A 1 162 ? 7.004 12.083 -0.473 1.00 97.81 162 ILE A O 1
ATOM 1263 N N . LEU A 1 163 ? 7.915 13.903 -1.438 1.00 98.06 163 LEU A N 1
ATOM 1264 C CA . LEU A 1 163 ? 9.181 13.299 -1.829 1.00 98.06 163 LEU A CA 1
ATOM 1265 C C . LEU A 1 163 ? 10.222 13.550 -0.737 1.00 98.06 163 LEU A C 1
ATOM 1267 O O . LEU A 1 163 ? 10.419 14.675 -0.285 1.00 98.06 163 LEU A O 1
ATOM 1271 N N . ILE A 1 164 ? 10.894 12.491 -0.308 1.00 98.31 164 ILE A N 1
ATOM 1272 C CA . ILE A 1 164 ? 11.932 12.529 0.716 1.00 98.31 164 ILE A CA 1
ATOM 1273 C C . ILE A 1 164 ? 13.208 11.966 0.108 1.00 98.31 164 ILE A C 1
ATOM 1275 O O . ILE A 1 164 ? 13.224 10.811 -0.321 1.00 98.31 164 ILE A O 1
ATOM 1279 N N . HIS A 1 165 ? 14.289 12.744 0.163 1.00 97.31 165 HIS A N 1
ATOM 1280 C CA . HIS A 1 165 ? 15.607 12.334 -0.326 1.00 97.31 165 HIS A CA 1
ATOM 1281 C C . HIS A 1 165 ? 16.348 11.405 0.642 1.00 97.31 165 HIS A C 1
ATOM 1283 O O . HIS A 1 165 ? 17.453 11.697 1.106 1.00 97.31 165 HIS A O 1
ATOM 1289 N N . LYS A 1 166 ? 15.671 10.318 1.034 1.00 97.50 166 LYS A N 1
ATOM 1290 C CA . LYS A 1 166 ? 16.159 9.301 1.965 1.00 97.50 166 LYS A CA 1
ATOM 1291 C C . LYS A 1 166 ? 15.625 7.912 1.610 1.00 97.50 166 LYS A C 1
ATOM 1293 O O . LYS A 1 166 ? 14.451 7.784 1.230 1.00 97.50 166 LYS A O 1
ATOM 1298 N N . PRO A 1 167 ? 16.416 6.849 1.846 1.00 97.06 167 PRO A N 1
ATOM 1299 C CA . PRO A 1 167 ? 15.984 5.492 1.557 1.00 97.06 167 PRO A CA 1
ATOM 1300 C C . PRO A 1 167 ? 14.779 5.081 2.400 1.00 97.06 167 PRO A C 1
ATOM 1302 O O . PRO A 1 167 ? 14.685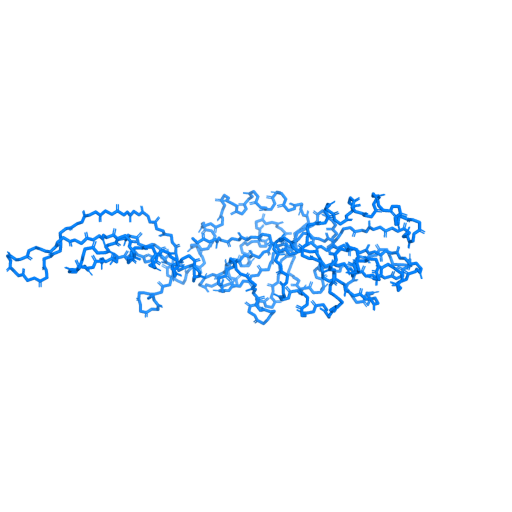 5.392 3.592 1.00 97.06 167 PRO A O 1
ATOM 1305 N N . SER A 1 168 ? 13.896 4.263 1.823 1.00 96.31 168 SER A N 1
ATOM 1306 C CA . SER A 1 168 ? 12.663 3.852 2.514 1.00 96.31 168 SER A CA 1
ATOM 1307 C C . SER A 1 168 ? 12.887 3.125 3.832 1.00 96.31 168 SER A C 1
ATOM 1309 O O . SER A 1 168 ? 11.988 3.102 4.664 1.00 96.31 168 SER A O 1
ATOM 1311 N N . ALA A 1 169 ? 14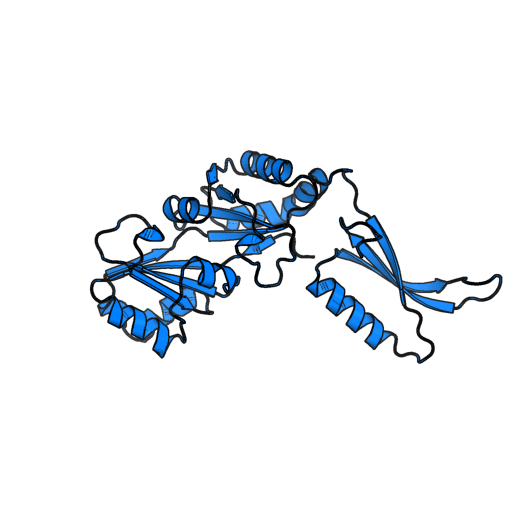.053 2.516 4.054 1.00 96.44 169 ALA A N 1
ATOM 1312 C CA . ALA A 1 169 ? 14.373 1.903 5.338 1.00 96.44 169 ALA A CA 1
ATOM 1313 C C . ALA A 1 169 ? 14.385 2.932 6.480 1.00 96.44 169 ALA A C 1
ATOM 1315 O O . ALA A 1 169 ? 13.722 2.702 7.490 1.00 96.44 169 ALA A O 1
ATOM 1316 N N . GLU A 1 170 ? 15.053 4.071 6.278 1.00 96.94 170 GLU A N 1
ATOM 1317 C CA . GLU A 1 170 ? 15.156 5.153 7.264 1.00 96.94 170 GLU A CA 1
ATOM 1318 C C . GLU A 1 170 ? 13.796 5.828 7.475 1.00 96.94 170 GLU A C 1
ATOM 1320 O O . GLU A 1 170 ? 13.342 5.997 8.609 1.00 96.94 170 GLU A O 1
ATOM 1325 N N . VAL A 1 171 ? 13.099 6.143 6.376 1.00 97.69 171 VAL A N 1
ATOM 1326 C CA . VAL A 1 171 ? 11.768 6.763 6.433 1.00 97.69 171 VAL A CA 1
ATOM 1327 C C . VAL A 1 171 ? 10.789 5.859 7.180 1.00 97.69 171 VAL A C 1
ATOM 1329 O O . VAL A 1 171 ? 10.121 6.305 8.113 1.00 97.69 171 VAL A O 1
ATOM 1332 N N . ARG A 1 172 ? 10.749 4.560 6.847 1.00 96.38 172 ARG A N 1
ATOM 1333 C CA . ARG A 1 172 ? 9.902 3.588 7.552 1.00 96.38 172 ARG A CA 1
ATOM 1334 C C . ARG A 1 172 ? 10.243 3.501 9.031 1.00 96.38 172 ARG A C 1
ATOM 1336 O O . ARG A 1 172 ? 9.327 3.452 9.841 1.00 96.38 172 ARG A O 1
ATOM 1343 N N . GLU A 1 173 ? 11.520 3.421 9.392 1.00 96.44 173 GLU A N 1
ATOM 1344 C CA . GLU A 1 173 ? 11.933 3.318 10.794 1.00 96.44 173 GLU A CA 1
ATOM 1345 C C . GLU A 1 173 ? 11.418 4.507 11.606 1.00 96.44 173 GLU A C 1
ATOM 1347 O O . GLU A 1 173 ? 10.773 4.322 12.640 1.00 96.44 173 GLU A O 1
ATOM 1352 N N . LYS A 1 174 ? 11.590 5.721 11.078 1.00 96.06 174 LYS A N 1
ATOM 1353 C CA . LYS A 1 174 ? 11.094 6.932 11.726 1.00 96.06 174 LYS A CA 1
ATOM 1354 C C . LYS A 1 174 ? 9.563 6.971 11.796 1.00 96.06 174 LYS A C 1
ATOM 1356 O O . LYS A 1 174 ? 9.021 7.304 12.849 1.00 96.06 174 LYS A O 1
ATOM 1361 N N . LEU A 1 175 ? 8.859 6.561 10.736 1.00 96.06 175 LEU A N 1
ATOM 1362 C CA . LEU A 1 175 ? 7.394 6.455 10.743 1.00 96.06 175 LEU A CA 1
ATOM 1363 C C . LEU A 1 175 ? 6.876 5.414 11.748 1.00 96.06 175 LEU A C 1
ATOM 1365 O O . LEU A 1 175 ? 5.832 5.641 12.353 1.00 96.06 175 LEU A O 1
ATOM 1369 N N . ARG A 1 176 ? 7.580 4.296 11.987 1.00 94.38 176 ARG A N 1
ATOM 1370 C CA . ARG A 1 176 ? 7.176 3.327 13.031 1.00 94.38 176 ARG A CA 1
ATOM 1371 C C . ARG A 1 176 ? 7.224 3.935 14.428 1.00 94.38 176 ARG A C 1
ATOM 1373 O O . ARG A 1 176 ? 6.377 3.607 15.250 1.00 94.38 176 ARG A O 1
ATOM 1380 N N . LEU A 1 177 ? 8.211 4.790 14.688 1.00 93.38 177 LEU A N 1
ATOM 1381 C CA . LEU A 1 177 ? 8.405 5.418 15.994 1.00 93.38 177 LEU A CA 1
ATOM 1382 C C . LEU A 1 177 ? 7.432 6.580 16.227 1.00 93.38 177 LEU A C 1
ATOM 1384 O O . LEU A 1 177 ? 6.893 6.723 17.319 1.00 93.38 177 LEU A O 1
ATOM 1388 N N . GLU A 1 178 ? 7.201 7.404 15.204 1.00 92.50 178 GLU A N 1
ATOM 1389 C CA . GLU A 1 178 ? 6.476 8.673 15.350 1.00 92.50 178 GLU A CA 1
ATOM 1390 C C . GLU A 1 178 ? 5.051 8.637 14.786 1.00 92.50 178 GLU A C 1
ATOM 1392 O O . GLU A 1 178 ? 4.245 9.506 15.107 1.00 92.50 178 GLU A O 1
ATOM 1397 N N . GLY A 1 179 ? 4.713 7.654 13.947 1.00 90.88 179 GLY A N 1
ATOM 1398 C CA . GLY A 1 179 ? 3.504 7.673 13.119 1.00 90.88 179 GLY A CA 1
ATOM 1399 C C . GLY A 1 179 ? 2.212 7.804 13.920 1.00 90.88 179 GLY A C 1
ATOM 1400 O O . GLY A 1 179 ? 1.361 8.620 13.577 1.00 90.88 179 GLY A O 1
ATOM 1401 N N . LEU A 1 180 ? 2.086 7.068 15.032 1.00 90.94 180 LEU A N 1
ATOM 1402 C CA . LEU A 1 180 ? 0.900 7.160 15.889 1.00 90.94 180 LEU A CA 1
ATOM 1403 C C . LEU A 1 180 ? 0.784 8.545 16.533 1.00 90.94 180 LEU A C 1
ATOM 1405 O O . LEU A 1 180 ? -0.310 9.103 16.600 1.00 90.94 180 LEU A O 1
ATOM 1409 N N . ARG A 1 181 ? 1.912 9.112 16.981 1.00 91.81 181 ARG A N 1
ATOM 1410 C CA . ARG A 1 181 ? 1.959 10.458 17.560 1.00 91.81 181 ARG A CA 1
ATOM 1411 C C . ARG A 1 181 ? 1.542 11.498 16.525 1.00 91.81 181 ARG A C 1
ATOM 1413 O O . ARG A 1 181 ? 0.721 12.348 16.844 1.00 91.81 181 ARG A O 1
ATOM 1420 N N . LEU A 1 182 ? 2.073 11.406 15.306 1.00 92.19 182 LEU A N 1
ATOM 1421 C CA . LEU A 1 182 ? 1.777 12.338 14.218 1.00 92.19 182 LEU A CA 1
ATOM 1422 C C . LEU A 1 182 ? 0.298 12.324 13.846 1.00 92.19 182 LEU A C 1
ATOM 1424 O O . LEU A 1 182 ? -0.322 13.379 13.841 1.00 92.19 182 LEU A O 1
ATOM 1428 N N . ILE A 1 183 ? -0.280 11.138 13.639 1.00 91.44 183 ILE A N 1
ATOM 1429 C CA . ILE A 1 183 ? -1.715 11.003 13.362 1.00 91.44 183 ILE A CA 1
ATOM 1430 C C . ILE A 1 183 ? -2.538 11.569 14.521 1.00 91.44 183 ILE A C 1
ATOM 1432 O O . ILE A 1 183 ? -3.453 12.347 14.290 1.00 91.44 183 ILE A O 1
ATOM 1436 N N . THR A 1 184 ? -2.181 11.242 15.768 1.00 91.19 184 THR A N 1
ATOM 1437 C CA . THR A 1 184 ? -2.905 11.726 16.958 1.00 91.19 184 THR A CA 1
ATOM 1438 C C . THR A 1 184 ? -2.911 13.249 17.052 1.00 91.19 184 THR A C 1
ATOM 1440 O O . THR A 1 184 ? -3.943 13.831 17.363 1.00 91.19 184 THR A O 1
ATOM 1443 N N . GLN A 1 185 ? -1.774 13.890 16.777 1.00 90.75 185 GLN A N 1
ATOM 1444 C CA . GLN A 1 185 ? -1.639 15.348 16.814 1.00 90.75 185 GLN A CA 1
ATOM 1445 C C . GLN A 1 185 ? -2.329 16.056 15.645 1.00 90.75 185 GLN A C 1
ATOM 1447 O O . GLN A 1 185 ? -2.377 17.280 15.650 1.00 90.75 185 GLN A O 1
ATOM 1452 N N . SER A 1 186 ? -2.755 15.320 14.621 1.00 90.56 186 SER A N 1
ATOM 1453 C CA . SER A 1 186 ? -3.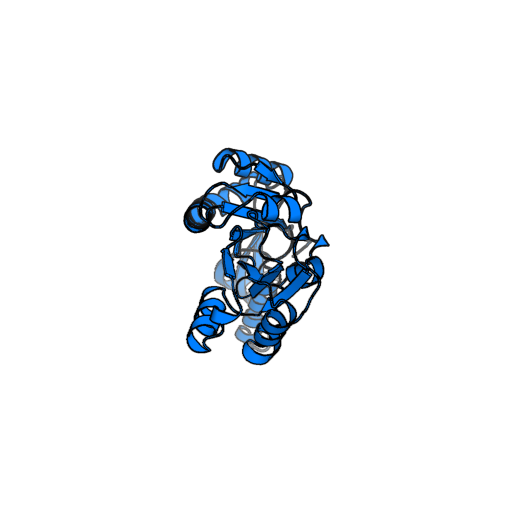508 15.854 13.486 1.00 90.56 186 SER A CA 1
ATOM 1454 C C . SER A 1 186 ? -5.012 15.600 13.624 1.00 90.56 186 SER A C 1
ATOM 1456 O O . SER A 1 186 ? -5.778 16.038 12.777 1.00 90.56 186 SER A O 1
ATOM 1458 N N . LEU A 1 187 ? -5.478 14.917 14.677 1.00 90.50 187 LEU A N 1
ATOM 1459 C CA . LEU A 1 187 ? -6.912 14.749 14.923 1.00 90.50 187 LEU A CA 1
ATOM 1460 C C . LEU A 1 187 ? -7.541 16.090 15.322 1.00 90.50 187 LEU A C 1
ATOM 1462 O O . LEU A 1 187 ? -6.995 16.797 16.163 1.00 90.50 187 LEU A O 1
ATOM 1466 N N . ASN A 1 188 ? -8.730 16.397 14.792 1.00 79.50 188 ASN A N 1
ATOM 1467 C CA . ASN A 1 188 ? -9.410 17.687 15.008 1.00 79.50 188 ASN A CA 1
ATOM 1468 C C . ASN A 1 188 ? -9.545 18.069 16.495 1.00 79.50 188 ASN A C 1
ATOM 1470 O O . ASN A 1 188 ? -9.360 19.227 16.855 1.00 79.50 188 ASN A O 1
ATOM 1474 N N . ASP A 1 189 ? -9.807 17.082 17.355 1.00 79.81 189 ASP A N 1
ATOM 1475 C CA . ASP A 1 189 ? -9.954 17.265 18.801 1.00 79.81 189 ASP A CA 1
ATOM 1476 C C . ASP A 1 189 ? -8.815 16.605 19.608 1.00 79.81 189 ASP A C 1
ATOM 1478 O O . ASP A 1 189 ? -8.952 16.402 20.816 1.00 79.81 189 ASP A O 1
ATOM 1482 N N . ASN A 1 190 ? -7.713 16.207 18.954 1.00 75.06 190 ASN A N 1
ATOM 1483 C CA . ASN A 1 190 ? -6.540 15.551 19.557 1.00 75.06 190 ASN A CA 1
ATOM 1484 C C . ASN A 1 190 ? -6.838 14.343 20.470 1.00 75.06 190 ASN A C 1
ATOM 1486 O O . ASN A 1 190 ? -6.018 13.984 21.320 1.00 75.06 190 ASN A O 1
ATOM 1490 N N . HIS A 1 191 ? -7.997 13.700 20.321 1.00 81.88 191 HIS A N 1
ATOM 1491 C CA . HIS A 1 191 ? -8.382 12.554 21.133 1.00 81.88 191 HIS A CA 1
ATOM 1492 C C . HIS A 1 191 ? -8.868 11.401 20.270 1.00 81.88 191 HIS A C 1
ATOM 1494 O O . HIS A 1 191 ? -9.344 11.563 19.150 1.00 81.88 191 HIS A O 1
ATOM 1500 N N . TRP A 1 192 ? -8.726 10.220 20.848 1.00 90.94 192 TRP A N 1
ATOM 1501 C CA . TRP A 1 192 ? -9.252 8.974 20.330 1.00 90.94 192 TRP A CA 1
ATOM 1502 C C . TRP A 1 192 ? -10.479 8.591 21.149 1.00 90.94 192 TRP A C 1
ATOM 1504 O O . TRP A 1 192 ? -10.553 8.871 22.350 1.00 90.94 192 TRP A O 1
ATOM 1514 N N . PHE A 1 193 ? -11.411 7.894 20.519 1.00 92.19 193 PHE A N 1
ATOM 1515 C CA . PHE A 1 193 ? -12.550 7.290 21.184 1.00 92.19 193 PHE A CA 1
ATOM 1516 C C . PHE A 1 193 ? -12.173 5.909 21.719 1.00 92.19 193 PHE A C 1
ATOM 1518 O O . PHE A 1 193 ? -11.578 5.090 21.016 1.00 92.19 193 PHE A O 1
ATOM 1525 N N . GLU A 1 194 ? -12.560 5.637 22.966 1.00 94.25 194 GLU A N 1
ATOM 1526 C CA . GLU A 1 194 ? -12.558 4.291 23.532 1.00 94.25 194 GLU A CA 1
ATOM 1527 C C . GLU A 1 194 ? -13.984 3.736 23.489 1.00 94.25 194 GLU A C 1
ATOM 1529 O O . GLU A 1 194 ? -14.865 4.193 24.219 1.00 94.25 194 GLU A O 1
ATOM 1534 N N . LEU A 1 195 ? -14.206 2.729 22.648 1.00 94.75 195 LEU A N 1
ATOM 1535 C CA . LEU A 1 195 ? -15.475 2.025 22.523 1.00 94.75 195 LEU A CA 1
ATOM 1536 C C . LEU A 1 195 ? -15.398 0.670 23.218 1.00 94.75 195 LEU A C 1
ATOM 1538 O O . LEU A 1 195 ? -14.393 -0.040 23.148 1.00 94.75 195 LEU A O 1
ATOM 1542 N N . ARG A 1 196 ? -16.493 0.295 23.879 1.00 94.88 196 ARG A N 1
ATOM 1543 C CA . ARG A 1 196 ? -16.667 -1.029 24.481 1.00 94.88 196 ARG A CA 1
ATOM 1544 C C . ARG A 1 196 ? -17.755 -1.761 23.724 1.00 94.88 196 ARG A C 1
ATOM 1546 O O . ARG A 1 196 ? -18.916 -1.371 23.785 1.00 94.88 196 ARG A O 1
ATOM 1553 N N . ILE A 1 197 ? -17.365 -2.815 23.024 1.00 93.88 197 ILE A N 1
ATOM 1554 C CA . ILE A 1 197 ? -18.271 -3.637 22.231 1.00 93.88 197 ILE A CA 1
ATOM 1555 C C . ILE A 1 197 ? -18.516 -4.915 23.017 1.00 93.88 197 ILE A C 1
ATOM 1557 O O . ILE A 1 197 ? -17.605 -5.721 23.193 1.00 93.88 197 ILE A O 1
ATOM 1561 N N . ASN A 1 198 ? -19.737 -5.073 23.522 1.00 93.56 198 ASN A N 1
ATOM 1562 C CA . ASN A 1 198 ? -20.156 -6.273 24.235 1.00 93.56 198 ASN A CA 1
ATOM 1563 C C . ASN A 1 198 ? -20.847 -7.226 23.254 1.00 93.56 198 ASN A C 1
ATOM 1565 O O . ASN A 1 198 ? -21.826 -6.859 22.605 1.00 93.56 198 ASN A O 1
ATOM 1569 N N . ILE A 1 199 ? -20.356 -8.457 23.171 1.00 93.12 199 ILE A N 1
ATOM 1570 C CA . ILE A 1 199 ? -20.961 -9.534 22.390 1.00 93.12 199 ILE A CA 1
ATOM 1571 C C . ILE A 1 199 ? -21.915 -10.299 23.309 1.00 93.12 199 ILE A C 1
ATOM 1573 O O . ILE A 1 199 ? -21.489 -10.876 24.315 1.00 93.12 199 ILE A O 1
ATOM 1577 N N . TYR A 1 200 ? -23.199 -10.301 22.949 1.00 90.88 200 TYR A N 1
ATOM 1578 C CA . TYR A 1 200 ? -24.251 -11.072 23.610 1.00 90.88 200 TYR A CA 1
ATOM 1579 C C . TYR A 1 200 ? -24.607 -12.254 22.718 1.00 90.88 200 TYR A C 1
ATOM 1581 O O . TYR A 1 200 ? -24.905 -12.064 21.540 1.00 90.88 200 TYR A O 1
ATOM 1589 N N . ASP A 1 201 ? -24.599 -13.461 23.274 1.00 88.31 201 ASP A N 1
ATOM 1590 C CA . ASP A 1 201 ? -24.937 -14.656 22.511 1.00 88.31 201 ASP A CA 1
ATOM 1591 C C . ASP A 1 201 ? -25.690 -15.675 23.371 1.00 88.31 201 ASP A C 1
ATOM 1593 O O . ASP A 1 201 ? -25.149 -16.255 24.317 1.00 88.31 201 ASP A O 1
ATOM 1597 N N . SER A 1 202 ? -26.960 -15.895 23.033 1.00 86.06 202 SER A N 1
ATOM 1598 C CA . SER A 1 202 ? -27.814 -16.879 23.699 1.00 86.06 202 SER A CA 1
ATOM 1599 C C . SER A 1 202 ? -27.582 -18.316 23.225 1.00 86.06 202 SER A C 1
ATOM 1601 O O . SER A 1 202 ? -27.988 -19.243 23.919 1.00 86.06 202 SER A O 1
ATOM 1603 N N . GLU A 1 203 ? -26.949 -18.522 22.066 1.00 90.06 203 GLU A N 1
ATOM 1604 C CA . GLU A 1 203 ? -26.641 -19.844 21.502 1.00 90.06 203 GLU A CA 1
ATOM 1605 C C . GLU A 1 203 ? -25.235 -20.342 21.873 1.00 90.06 203 GLU A C 1
ATOM 1607 O O . GLU A 1 203 ? -24.883 -21.484 21.579 1.00 90.06 203 GLU A O 1
ATOM 1612 N N . GLY A 1 204 ? -24.423 -19.506 22.529 1.00 85.38 204 GLY A N 1
ATOM 1613 C CA . GLY A 1 204 ? -23.087 -19.874 23.000 1.00 85.38 204 GLY A CA 1
ATOM 1614 C C . GLY A 1 204 ? -22.004 -19.907 21.915 1.00 85.38 204 GLY A C 1
ATOM 1615 O O . GLY A 1 204 ? -20.909 -20.406 22.170 1.00 85.38 204 GLY A O 1
ATOM 1616 N N . LYS A 1 205 ? -22.256 -19.345 20.730 1.00 91.62 205 LYS A N 1
ATOM 1617 C CA . LYS A 1 205 ? -21.318 -19.229 19.595 1.00 91.62 205 LYS A CA 1
ATOM 1618 C C . LYS A 1 205 ? -20.443 -17.965 19.680 1.00 91.62 205 LYS A C 1
ATOM 1620 O O . LYS A 1 205 ? -20.154 -17.307 18.679 1.00 91.62 205 LYS A O 1
ATOM 1625 N N . TYR A 1 206 ? -19.971 -17.634 20.883 1.00 89.94 206 TYR A N 1
ATOM 1626 C CA . TYR A 1 206 ? -19.203 -16.410 21.145 1.00 89.94 206 TYR A CA 1
ATOM 1627 C C . TYR A 1 206 ? -17.965 -16.275 20.260 1.00 89.94 206 TYR A C 1
ATOM 1629 O O . TYR A 1 206 ? -17.712 -15.196 19.731 1.00 89.94 206 TYR A O 1
ATOM 1637 N N . GLN A 1 207 ? -17.221 -17.369 20.078 1.00 92.19 207 GLN A N 1
ATOM 1638 C CA . GLN A 1 207 ? -15.999 -17.379 19.276 1.00 92.19 207 GLN A CA 1
ATOM 1639 C C . GLN A 1 207 ? -16.274 -16.991 17.818 1.00 92.19 207 GLN A C 1
ATOM 1641 O O . GLN A 1 207 ? -15.561 -16.169 17.257 1.00 92.19 207 GLN A O 1
ATOM 1646 N N . GLU A 1 208 ? -17.344 -17.521 17.227 1.00 95.69 208 GLU A N 1
ATOM 1647 C CA . GLU A 1 208 ? -17.728 -17.226 15.844 1.00 95.69 208 GLU A CA 1
ATOM 1648 C C . GLU A 1 208 ? -18.113 -15.748 15.680 1.00 95.69 208 GLU A C 1
ATOM 1650 O O . GLU A 1 208 ? -17.710 -15.085 14.723 1.00 95.69 208 GLU A O 1
ATOM 1655 N N . ASN A 1 209 ? -18.860 -15.201 16.642 1.00 94.44 209 ASN A N 1
ATOM 1656 C CA . ASN A 1 209 ? -19.242 -13.790 16.643 1.00 94.44 209 ASN A CA 1
ATOM 1657 C C . ASN A 1 209 ? -18.036 -12.863 16.856 1.00 94.44 209 ASN A C 1
ATOM 1659 O O . ASN A 1 209 ? -17.927 -11.830 16.193 1.00 94.44 209 ASN A O 1
ATOM 1663 N N . TYR A 1 210 ? -17.104 -13.253 17.724 1.00 94.88 210 TYR A N 1
ATOM 1664 C CA . TYR A 1 210 ? -15.835 -12.558 17.911 1.00 94.88 210 TYR A CA 1
ATOM 1665 C C . TYR A 1 210 ? -14.988 -12.568 16.631 1.00 94.88 210 TYR A C 1
ATOM 1667 O O . TYR A 1 210 ? -14.539 -11.513 16.192 1.00 94.88 210 TYR A O 1
ATOM 1675 N N . GLU A 1 211 ? -14.825 -13.722 15.982 1.00 96.00 211 GLU A N 1
ATOM 1676 C CA . GLU A 1 211 ? -14.055 -13.848 14.738 1.00 96.00 211 GLU A CA 1
ATOM 1677 C C . GLU A 1 211 ? -14.647 -12.999 13.609 1.00 96.00 211 GLU A C 1
ATOM 1679 O O . GLU A 1 211 ? -13.910 -12.320 12.893 1.00 96.00 211 GLU A O 1
ATOM 1684 N N . ARG A 1 212 ? -15.981 -12.960 13.487 1.00 95.31 212 ARG A N 1
ATOM 1685 C CA . ARG A 1 212 ? -16.681 -12.071 12.544 1.00 95.31 212 ARG A CA 1
ATOM 1686 C C . ARG A 1 212 ? -16.406 -10.599 12.831 1.00 95.31 212 ARG A C 1
ATOM 1688 O O . ARG A 1 212 ? -16.109 -9.846 11.902 1.00 95.31 212 ARG A O 1
ATOM 1695 N N . LEU A 1 213 ? -16.482 -10.195 14.101 1.00 94.75 213 LEU A N 1
ATOM 1696 C CA . LEU A 1 213 ? -16.188 -8.825 14.517 1.00 94.75 213 LEU A CA 1
ATOM 1697 C C . LEU A 1 213 ? -14.738 -8.459 14.189 1.00 94.75 213 LEU A C 1
ATOM 1699 O O . LEU A 1 213 ? -14.497 -7.435 13.555 1.00 94.75 213 LEU A O 1
ATOM 1703 N N . MET A 1 214 ? -13.779 -9.309 14.565 1.00 94.06 214 MET A N 1
ATOM 1704 C CA . MET A 1 214 ? -12.356 -9.089 14.295 1.00 94.06 214 MET A CA 1
ATOM 1705 C C . MET A 1 214 ? -12.063 -9.023 12.798 1.00 94.06 214 MET A C 1
ATOM 1707 O O . MET A 1 214 ? -11.307 -8.155 12.358 1.00 94.06 214 MET A O 1
ATOM 1711 N N . TYR A 1 215 ? -12.699 -9.882 11.998 1.00 93.62 215 TYR A N 1
ATOM 1712 C CA . TYR A 1 215 ? -12.575 -9.849 10.546 1.00 93.62 215 TYR A CA 1
ATOM 1713 C C . TYR A 1 215 ? -13.001 -8.489 9.983 1.00 93.62 215 TYR A C 1
ATOM 1715 O O . TYR A 1 215 ? -12.202 -7.834 9.312 1.00 93.62 215 TYR A O 1
ATOM 1723 N N . ILE A 1 216 ? -14.207 -8.015 10.310 1.00 91.69 216 ILE A N 1
ATOM 1724 C CA . ILE A 1 216 ? -14.716 -6.725 9.815 1.00 91.69 216 ILE A CA 1
ATOM 1725 C C . ILE A 1 216 ? -13.846 -5.563 10.316 1.00 91.69 216 ILE A C 1
ATOM 1727 O O . ILE A 1 216 ? -13.419 -4.730 9.516 1.00 91.69 216 ILE A O 1
ATOM 1731 N N . MET A 1 217 ? -13.503 -5.549 11.609 1.00 91.25 217 MET A N 1
ATOM 1732 C CA . MET A 1 217 ? -12.619 -4.547 12.223 1.00 91.25 217 MET A CA 1
ATOM 1733 C C . MET A 1 217 ? -11.266 -4.458 11.515 1.00 91.25 217 MET A C 1
ATOM 1735 O O . MET A 1 217 ? -10.743 -3.364 11.306 1.00 91.25 217 MET A O 1
ATOM 1739 N N . SER A 1 218 ? -10.697 -5.608 11.140 1.00 88.81 218 SER A N 1
ATOM 1740 C CA . SER A 1 218 ? -9.410 -5.675 10.447 1.00 88.81 218 SER A CA 1
ATOM 1741 C C . SER A 1 218 ? -9.490 -5.150 9.015 1.00 88.81 218 SER A C 1
ATOM 1743 O O . SER A 1 218 ? -8.580 -4.447 8.588 1.00 88.81 218 SER A O 1
ATOM 1745 N N . LYS A 1 219 ? -10.586 -5.439 8.298 1.00 89.00 219 LYS A N 1
ATOM 1746 C CA . LYS A 1 219 ? -10.789 -5.028 6.901 1.00 89.00 219 LYS A CA 1
ATOM 1747 C C . LYS A 1 219 ? -11.101 -3.546 6.756 1.00 89.00 219 LYS A C 1
ATOM 1749 O O . LYS A 1 219 ? -10.622 -2.916 5.824 1.00 89.00 219 LYS A O 1
ATOM 1754 N N . LEU A 1 220 ? -11.886 -3.001 7.678 1.00 88.88 220 LEU A N 1
ATOM 1755 C CA . LEU A 1 220 ? -12.194 -1.572 7.722 1.00 88.88 220 LEU A CA 1
ATOM 1756 C C . LEU A 1 220 ? -11.098 -0.764 8.427 1.00 88.88 220 LEU A C 1
ATOM 1758 O O . LEU A 1 220 ? -11.084 0.463 8.359 1.00 88.88 220 LEU A O 1
ATOM 1762 N N . GLU A 1 221 ? -10.192 -1.452 9.127 1.00 90.50 221 GLU A N 1
ATOM 1763 C CA . GLU A 1 221 ? -9.149 -0.862 9.956 1.00 90.50 221 GLU A CA 1
ATOM 1764 C C . GLU A 1 221 ? -9.685 0.234 10.889 1.00 90.50 221 GLU A C 1
ATOM 1766 O O . GLU A 1 221 ? -9.087 1.302 11.018 1.00 90.50 221 GLU A O 1
ATOM 1771 N N . VAL A 1 222 ? -10.824 -0.019 11.533 1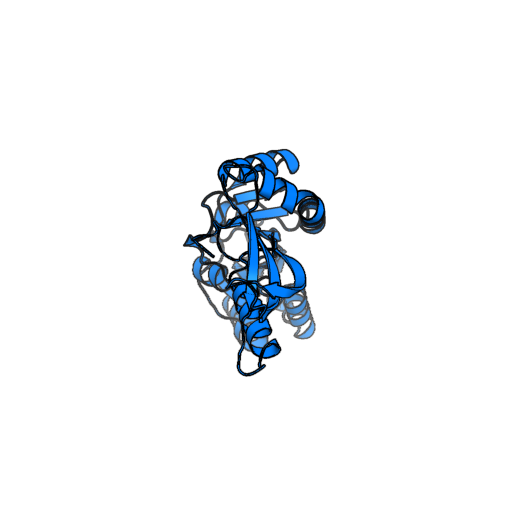.00 89.19 222 VAL A N 1
ATOM 1772 C CA . VAL A 1 222 ? -11.540 0.992 12.330 1.00 89.19 222 VAL A CA 1
ATOM 1773 C C . VAL A 1 222 ? -10.705 1.471 13.518 1.00 89.19 222 VAL A C 1
ATOM 1775 O O . VAL A 1 222 ? -10.871 2.588 13.984 1.00 89.19 222 VAL A O 1
ATOM 1778 N N . GLY A 1 223 ? -9.763 0.662 14.009 1.00 91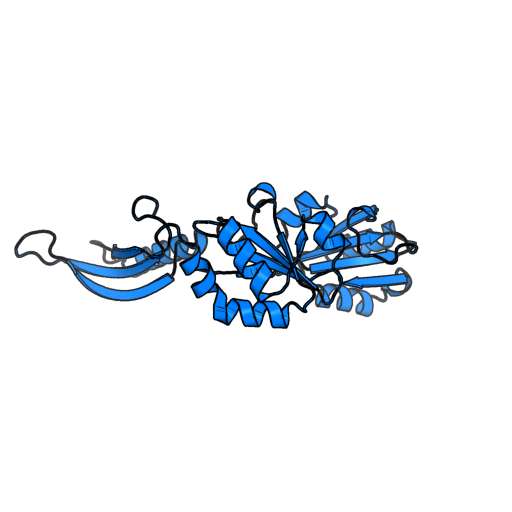.00 223 GLY A N 1
ATOM 1779 C CA . GLY A 1 223 ? -8.875 1.082 15.085 1.00 91.00 223 GLY A CA 1
ATOM 1780 C C . GLY A 1 223 ? -7.955 -0.015 15.612 1.00 91.00 223 GLY A C 1
ATOM 1781 O O . GLY A 1 223 ? -7.551 -0.946 14.900 1.00 91.00 223 GLY A O 1
ATOM 1782 N N . MET A 1 224 ? -7.581 0.128 16.878 1.00 92.19 224 MET A N 1
ATOM 1783 C CA . MET A 1 224 ? -6.723 -0.792 17.618 1.00 92.19 224 MET A CA 1
ATOM 1784 C C . MET A 1 224 ? -7.518 -1.450 18.741 1.00 92.19 224 MET A C 1
ATOM 1786 O O . MET A 1 224 ? -8.199 -0.767 19.501 1.00 92.19 224 MET A O 1
ATOM 1790 N N . ILE A 1 225 ? -7.413 -2.771 18.868 1.00 93.50 225 ILE A N 1
ATOM 1791 C CA . ILE A 1 225 ? -7.963 -3.485 20.022 1.00 93.50 225 ILE A CA 1
ATOM 1792 C C . ILE A 1 225 ? -6.963 -3.366 21.171 1.00 93.50 225 ILE A C 1
ATOM 1794 O O . ILE A 1 225 ? -5.813 -3.776 21.033 1.00 93.50 225 ILE A O 1
ATOM 1798 N N . LEU A 1 226 ? -7.387 -2.774 22.288 1.00 92.56 226 LEU A N 1
ATOM 1799 C CA . LEU A 1 226 ? -6.533 -2.559 23.465 1.00 92.56 226 LEU A CA 1
ATOM 1800 C C . LEU A 1 226 ? -6.715 -3.624 24.544 1.00 92.56 226 LEU A C 1
ATOM 1802 O O . LEU A 1 226 ? -5.889 -3.741 25.447 1.00 92.56 226 LEU A O 1
ATOM 1806 N N . GLY A 1 227 ? -7.811 -4.374 24.493 1.00 92.44 227 GLY A N 1
ATOM 1807 C CA . GLY A 1 227 ? -8.070 -5.424 25.460 1.00 92.44 227 GLY A CA 1
ATOM 1808 C C . GLY A 1 227 ? -9.372 -6.150 25.199 1.00 92.44 227 GLY A C 1
ATOM 1809 O O . GLY A 1 227 ? -10.304 -5.608 24.603 1.00 92.44 227 GLY A O 1
ATOM 1810 N N . GLU A 1 228 ? -9.417 -7.378 25.691 1.00 94.69 228 GLU A N 1
ATOM 1811 C CA . GLU A 1 228 ? -10.537 -8.289 25.534 1.00 94.69 228 GLU A CA 1
ATOM 1812 C C . GLU A 1 228 ? -10.761 -9.009 26.861 1.00 94.69 228 GLU A C 1
ATOM 1814 O O . GLU A 1 228 ? -9.803 -9.408 27.532 1.00 94.69 228 GLU A O 1
ATOM 1819 N N . SER A 1 229 ? -12.014 -9.139 27.286 1.00 94.56 229 SER A N 1
ATOM 1820 C CA . SER A 1 229 ? -12.322 -9.811 28.545 1.00 94.56 229 SER A CA 1
ATOM 1821 C C . SER A 1 229 ? -13.759 -10.304 28.614 1.00 94.56 229 SER A C 1
ATOM 1823 O O . SER A 1 229 ? -14.680 -9.726 28.044 1.00 94.56 229 SER A O 1
ATOM 1825 N N . TRP A 1 230 ? -13.965 -11.367 29.390 1.00 93.00 230 TRP A N 1
ATOM 1826 C CA . TRP A 1 230 ? -15.299 -11.717 29.858 1.00 93.00 230 TRP A CA 1
ATOM 1827 C C . TRP A 1 230 ? -15.749 -10.714 30.915 1.00 93.00 230 TRP A C 1
ATOM 1829 O O . TRP A 1 230 ? -15.034 -10.459 31.887 1.00 93.00 230 TRP A O 1
ATOM 1839 N N . THR A 1 231 ? -16.953 -10.180 30.751 1.00 91.62 231 THR A N 1
ATOM 1840 C CA . THR A 1 231 ? -17.567 -9.256 31.700 1.00 91.62 231 THR A CA 1
ATOM 1841 C C . THR A 1 231 ? -19.013 -9.649 31.992 1.00 91.62 231 THR A C 1
ATOM 1843 O O . THR A 1 231 ? -19.587 -10.550 31.376 1.00 91.62 231 THR A O 1
ATOM 1846 N N . LYS A 1 232 ? -19.598 -8.996 32.993 1.00 87.81 232 LYS A N 1
ATOM 1847 C CA . LYS A 1 232 ? -21.020 -9.090 33.312 1.00 87.81 232 LYS A CA 1
ATOM 1848 C C . LYS A 1 232 ? -21.660 -7.757 32.999 1.00 87.81 232 LYS A C 1
ATOM 1850 O O . LYS A 1 232 ? -21.240 -6.740 33.548 1.00 87.81 232 LYS A O 1
ATOM 1855 N N . ASP A 1 233 ? -22.673 -7.787 32.150 1.00 83.19 233 ASP A N 1
ATOM 1856 C CA . ASP A 1 233 ? -23.491 -6.618 31.883 1.00 83.19 233 ASP A CA 1
ATOM 1857 C C . ASP A 1 233 ? -24.813 -6.700 32.648 1.00 83.19 233 ASP A C 1
ATOM 1859 O O . ASP A 1 233 ? -25.395 -7.778 32.797 1.00 83.19 233 ASP A O 1
ATOM 1863 N N . TYR A 1 234 ? -25.267 -5.556 33.151 1.00 79.75 234 TYR A N 1
ATOM 1864 C CA . TYR A 1 234 ? -26.446 -5.422 34.002 1.00 79.75 234 TYR A CA 1
ATOM 1865 C C . TYR A 1 234 ? -27.522 -4.630 33.261 1.00 79.75 234 TYR A C 1
ATOM 1867 O O . TYR A 1 234 ? -27.879 -3.519 33.646 1.00 79.75 234 TYR A O 1
ATOM 1875 N N . ALA A 1 235 ? -28.034 -5.214 32.176 1.00 66.00 235 ALA A N 1
ATOM 1876 C CA . ALA A 1 235 ? -29.053 -4.590 31.331 1.00 66.00 235 ALA A CA 1
ATOM 1877 C C . ALA A 1 235 ? -30.377 -4.317 32.078 1.00 66.00 235 ALA A C 1
ATOM 1879 O O . ALA A 1 235 ? -31.136 -3.430 31.693 1.00 66.00 235 ALA A O 1
ATOM 1880 N N . VAL A 1 236 ? -30.657 -5.059 33.159 1.00 66.56 236 VAL A N 1
ATOM 1881 C CA . VAL A 1 236 ? -31.819 -4.871 34.043 1.00 66.56 236 VAL A CA 1
ATOM 1882 C C . VAL A 1 236 ? -31.377 -5.052 35.496 1.00 66.56 236 VAL A C 1
ATOM 1884 O O . VAL A 1 236 ? -30.528 -5.893 35.795 1.00 66.56 236 VAL A O 1
ATOM 1887 N N . LEU A 1 237 ? -31.966 -4.278 36.414 1.00 65.94 237 LEU A N 1
ATOM 1888 C CA . LEU A 1 237 ? -31.711 -4.381 37.854 1.00 65.94 237 LEU A CA 1
ATOM 1889 C C . LEU A 1 237 ? -31.787 -5.854 38.311 1.00 65.94 237 LEU A C 1
ATOM 1891 O O . LEU A 1 237 ? -32.804 -6.514 38.109 1.00 65.94 237 LEU A O 1
ATOM 1895 N N . LEU A 1 238 ? -30.708 -6.345 38.934 1.00 66.31 238 LEU A N 1
ATOM 1896 C CA . LEU A 1 238 ? -30.542 -7.710 39.471 1.00 66.31 238 LEU A CA 1
ATOM 1897 C C . LEU A 1 238 ? -30.396 -8.859 38.451 1.00 66.31 238 LEU A C 1
ATOM 1899 O O . LEU A 1 238 ? -30.251 -10.004 38.877 1.00 66.31 238 LEU A O 1
ATOM 1903 N N . TYR A 1 239 ? -30.343 -8.590 37.145 1.00 73.56 239 TYR A N 1
ATOM 1904 C CA . TYR A 1 239 ? -30.003 -9.598 36.134 1.00 73.56 239 TYR A CA 1
ATOM 1905 C C . TYR A 1 239 ? -28.648 -9.284 35.501 1.00 73.56 239 TYR A C 1
ATOM 1907 O O . TYR A 1 239 ? -28.463 -8.223 34.910 1.00 73.56 239 TYR A O 1
ATOM 1915 N N . SER A 1 240 ? -27.700 -10.219 35.622 1.00 78.69 240 SER A N 1
ATOM 1916 C CA . SER A 1 240 ? -26.401 -10.133 34.950 1.00 78.69 240 SER A CA 1
ATOM 1917 C C . SER A 1 240 ? -26.337 -11.111 33.787 1.00 78.69 240 SER A C 1
ATOM 1919 O O . SER A 1 240 ? -26.552 -12.308 33.994 1.00 78.69 240 SER A O 1
ATOM 1921 N N . VAL A 1 241 ? -25.962 -10.627 32.608 1.00 84.44 241 VAL A N 1
ATOM 1922 C CA . VAL A 1 241 ? -25.662 -11.470 31.446 1.00 84.44 241 VAL A CA 1
ATOM 1923 C C . VAL A 1 241 ? -24.153 -11.497 31.249 1.00 84.44 241 VAL A C 1
ATOM 1925 O O . VAL A 1 241 ? -23.484 -10.465 31.323 1.00 84.44 241 VAL A O 1
ATOM 1928 N N . MET A 1 242 ? -23.603 -12.692 31.046 1.00 86.69 242 MET A N 1
ATOM 1929 C CA . MET A 1 242 ? -22.192 -12.841 30.710 1.00 86.69 242 MET A CA 1
ATOM 1930 C C . MET A 1 242 ? -21.987 -12.394 29.267 1.00 86.69 242 MET A C 1
ATOM 1932 O O . MET A 1 242 ? -22.713 -12.828 28.380 1.00 86.69 242 MET A O 1
ATOM 1936 N N . THR A 1 243 ? -21.026 -11.508 29.045 1.00 90.69 243 THR A N 1
ATOM 1937 C CA . THR A 1 243 ? -20.725 -10.965 27.720 1.00 90.69 243 THR A CA 1
ATOM 1938 C C . THR A 1 243 ? -19.228 -10.980 27.490 1.00 90.69 243 THR A C 1
ATOM 1940 O O . THR A 1 243 ? -18.439 -10.909 28.438 1.00 90.69 243 THR A O 1
ATOM 1943 N N . TYR A 1 244 ? -18.833 -11.080 26.226 1.00 93.12 244 TYR A N 1
ATOM 1944 C CA . TYR A 1 244 ? -17.442 -10.892 25.843 1.00 93.12 244 TYR A CA 1
ATOM 1945 C C . TYR A 1 244 ? -17.248 -9.450 25.386 1.00 93.12 244 TYR A C 1
ATOM 1947 O O . TYR A 1 244 ? -17.912 -9.005 24.452 1.00 93.12 244 TYR A O 1
ATOM 1955 N N . GLN A 1 245 ? -16.387 -8.708 26.073 1.00 94.75 245 GLN A N 1
ATOM 1956 C CA . GLN A 1 245 ? -16.131 -7.302 25.802 1.00 94.75 245 GLN A CA 1
ATOM 1957 C C . GLN A 1 245 ? -14.834 -7.131 25.025 1.00 94.75 245 GLN A C 1
ATOM 1959 O O . GLN A 1 245 ? -13.781 -7.615 25.436 1.00 94.75 245 GLN A O 1
ATOM 1964 N N . VAL A 1 246 ? -14.913 -6.347 23.956 1.00 95.75 246 VAL A N 1
ATOM 1965 C CA . VAL A 1 246 ? -13.775 -5.875 23.172 1.00 95.75 246 VAL A CA 1
ATOM 1966 C C . VAL A 1 246 ? -13.636 -4.367 23.378 1.00 95.75 246 VAL A C 1
ATOM 1968 O O . VAL A 1 246 ? -14.597 -3.617 23.193 1.00 95.75 246 VAL A O 1
ATOM 1971 N N . ARG A 1 247 ? -12.442 -3.911 23.775 1.00 96.00 247 ARG A N 1
ATOM 1972 C CA . ARG A 1 247 ? -12.100 -2.486 23.908 1.00 96.00 247 ARG A CA 1
ATOM 1973 C C . ARG A 1 247 ? -11.412 -2.007 22.635 1.00 96.00 247 ARG A C 1
ATOM 1975 O O . ARG A 1 247 ? -10.249 -2.335 22.398 1.00 96.00 247 ARG A O 1
ATOM 1982 N N . LEU A 1 248 ? -12.137 -1.232 21.836 1.00 95.31 248 LEU A N 1
ATOM 1983 C CA . LEU A 1 248 ? -11.661 -0.630 20.597 1.00 95.31 248 LEU A CA 1
ATOM 1984 C C . LEU A 1 248 ? -11.210 0.809 20.854 1.00 95.31 248 LEU A C 1
ATOM 1986 O O . LEU A 1 248 ? -11.919 1.588 21.483 1.00 95.31 248 LEU A O 1
ATOM 1990 N N . PHE A 1 249 ? -10.054 1.165 20.313 1.00 93.56 249 PHE A N 1
ATOM 1991 C CA . PHE A 1 249 ? -9.525 2.519 20.307 1.00 93.56 249 PHE A CA 1
ATOM 1992 C C . PHE A 1 249 ? -9.449 3.027 18.873 1.00 93.56 249 PHE A C 1
ATOM 1994 O O . PHE A 1 249 ? -8.778 2.420 18.035 1.00 93.56 249 PHE A O 1
ATOM 2001 N N . THR A 1 250 ? -10.163 4.106 18.577 1.00 92.38 250 THR A N 1
ATOM 2002 C CA . THR A 1 250 ? -10.401 4.570 17.205 1.00 92.38 250 THR A CA 1
ATOM 2003 C C . THR A 1 250 ? -10.402 6.096 17.116 1.00 92.38 250 THR A C 1
ATOM 2005 O O . THR A 1 250 ? -10.712 6.773 18.091 1.00 92.38 250 THR A O 1
ATOM 2008 N N . PHE A 1 251 ? -10.032 6.645 15.960 1.00 89.62 251 PHE A N 1
ATOM 2009 C CA . PHE A 1 251 ? -10.243 8.061 15.634 1.00 89.62 251 PHE A CA 1
ATOM 2010 C C . PHE A 1 251 ? -11.555 8.299 14.866 1.00 89.62 251 PHE A C 1
ATOM 2012 O O . PHE A 1 251 ? -11.883 9.439 14.554 1.00 89.62 251 PHE A O 1
ATOM 2019 N N . THR A 1 252 ? -12.290 7.234 14.541 1.00 88.50 252 THR A N 1
ATOM 2020 C CA . THR A 1 252 ? -13.620 7.275 13.929 1.00 88.50 252 THR A CA 1
ATOM 2021 C C . THR A 1 252 ? -14.660 7.552 15.006 1.00 88.50 252 THR A C 1
ATOM 2023 O O . THR A 1 252 ? -14.553 7.043 16.125 1.00 88.50 252 THR A O 1
ATOM 2026 N N . THR A 1 253 ? -15.660 8.375 14.696 1.00 88.88 253 THR A N 1
ATOM 2027 C CA . THR A 1 253 ? -16.671 8.729 15.697 1.00 88.88 253 THR A CA 1
ATOM 2028 C C . THR A 1 253 ? -17.513 7.506 16.082 1.00 88.88 253 THR A C 1
ATOM 2030 O O . THR A 1 253 ? -17.730 6.629 15.246 1.00 88.88 253 THR A O 1
ATOM 2033 N N . PRO A 1 254 ? -18.037 7.422 17.320 1.00 89.88 254 PRO A N 1
ATOM 2034 C CA . PRO A 1 254 ? -18.837 6.273 17.751 1.00 89.88 254 PRO A CA 1
ATOM 2035 C C . PRO A 1 254 ? -20.054 5.977 16.862 1.00 89.88 254 PRO A C 1
ATOM 2037 O O . PRO A 1 254 ? -20.517 4.848 16.838 1.00 89.88 254 PRO A O 1
ATOM 2040 N N . GLN A 1 255 ? -20.599 6.987 16.178 1.00 89.50 255 GLN A N 1
ATOM 2041 C CA . GLN A 1 255 ? -21.742 6.857 15.272 1.00 89.50 255 GLN A CA 1
ATOM 2042 C C . GLN A 1 255 ? -21.369 6.266 13.907 1.00 89.50 255 GLN A C 1
ATOM 2044 O O . GLN A 1 255 ? -22.238 5.739 13.219 1.00 89.50 255 GLN A O 1
ATOM 2049 N N . GLU A 1 256 ? -20.111 6.409 13.496 1.00 86.25 256 GLU A N 1
ATOM 2050 C CA . GLU A 1 256 ? -19.592 5.882 12.231 1.00 86.25 256 GLU A CA 1
AT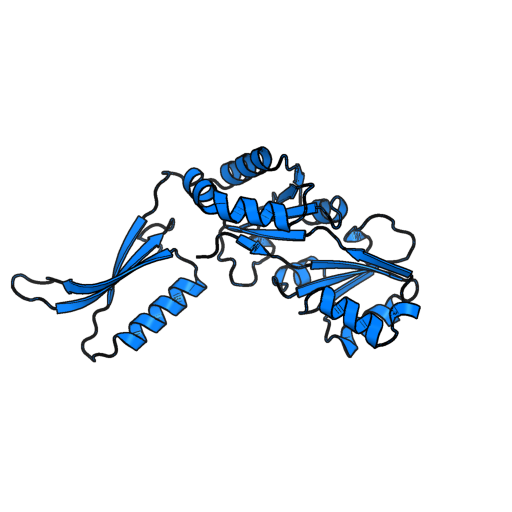OM 2051 C C . GLU A 1 256 ? -19.111 4.426 12.350 1.00 86.25 256 GLU A C 1
ATOM 2053 O O . GLU A 1 256 ? -19.017 3.745 11.328 1.00 86.25 256 GLU A O 1
ATOM 2058 N N . VAL A 1 257 ? -18.793 3.966 13.570 1.00 85.69 257 VAL A N 1
ATOM 2059 C CA . VAL A 1 257 ? -18.400 2.578 13.892 1.00 85.69 257 VAL A CA 1
ATOM 2060 C C . VAL A 1 257 ? -19.615 1.663 13.974 1.00 85.69 257 VAL A C 1
ATOM 2062 O O . VAL A 1 257 ? -19.541 0.563 13.379 1.00 85.69 257 VAL A O 1
#

pLDDT: mean 92.4, std 5.48, range [65.94, 98.31]

Radius of gyration: 22.83 Å; chains: 1; bounding box: 53×40×67 Å

Sequence (257 aa):
MLLFRMGPRYLFFRTENIDETSNFLEVKLGGETIDFMEGFEKASENSTLCFITDTHHDKTRVEDAKKIVLINDVASVILSSIINNNACDTLNRIDMGPSFIVMRAAGNEDELVDKLKEIFSGEEVKLIEGIGIGEKDDTIIAFTNKAITGSVASSDFLNKMILIHKPSAEVREKLRLEGLRLITQSLNDNHWFELRINIYDSEGKYQENYERLMYIMSKLEVGMILGESWTKDYAVLLYSVMTYQVRLFTFTTPQEV

Foldseek 3Di:
DDQKDWWAWEKEFAFPQQVVVQCCCCVVQVWDWDDPQVLRQQTGNAKYKYFYAHHPDPFQANVRGPIIIIGSHHPVVVVVSCVVVVVCVRTDDMFIWAIEMEGEAAAQRVQLVVVLCVVQVWDKDFDRGLRRVTGHFKYKYWYFNFDRPHRDRSVRIDRIITIGNGHPVVVVVVCVVCSVVSRLVRHPVSAKDKDKDWAADPPPPQVVVVVVVVVVCNNRVQADWPDKDWDWDPPDPPDTGITIITIGIGSDDPVRD

Secondary structure (DSSP, 8-state):
--SEEE--EEEEEE-S-HHHHHHHHHHHH--EE--HHHHHHH--TT-EEEEEE-TT--S--GGG-SEEEEESS-HHHHHHHHHHTTGGGG-SEEEE--EEEEEE--S-HHHHHHHHHHHHTPEEE-HHHHHHH--TT-EEEEEESS-SSS---GGGB-S-EEEESS-HHHHHHHHHHHHHHHHHHTSTTS--EEEEEEE--SSS-HHHHHHHHHHHHHHHT--EEEEEEEEEEEEETTEEEEEEEEEEEESS-TTT-